Protein AF-0000000066600425 (afdb_homodimer)

Secondary structure (DSSP, 8-state):
------------TTS--HHHHHHHHHHHTT-HHHHHHHHTSTT--TT---TTS--HHHHHHHHT-HHHHHHHHHTT--TT---TTS--HHHHHHHTT-HHHHHHHHHTT--TT---TTS--HHHHHHHHT-HHHHHHH-/------------TTS--HHHHHHHHHHHTT-HHHHHHHHTSTT--TT---TTS--HHHHHHHHT-HHHHHHHHHTT--TT---TTS--HHHHHHHTT-HHHHHHHHHTT--TT---TTS--HHHHHHHHT-HHHHHHH-

Sequence (278 aa):
MKSLKAKFRKSDTNEWNKNDDRLLQAVENGDAEKVASLLGKKGASATKHDSEGKTAFHLAAAKGHVECLRVMITHGVDVTAQDTTGHSALHLAAKNSHHECIRKLLQSKCPAESVDSSGKTALHYAAAQGCLQAVQILCMKSLKAKFRKSDTNEWNKNDDRLLQAVENGDAEKVASLLGKKGASATKHDSEGKTAFHLAAAKGHVECLRVMITHGVDVTAQDTTGHSALHLAAKNSHHECIRKLLQSKCPAESVDSSGKTALHYAAAQGCLQAVQILC

InterPro domains:
  IPR002110 Ankyrin repeat [PF00023] (119-139)
  IPR002110 Ankyrin repeat [PF12796] (23-109)
  IPR002110 Ankyrin repeat [PS50088] (52-84)
  IPR002110 Ankyrin repeat [PS50088] (85-117)
  IPR002110 Ankyrin repeat [PS50088] (118-139)
  IPR002110 Ankyrin repeat [SM00248] (52-81)
  IPR002110 Ankyrin repeat [SM00248] (85-117)
  IPR036770 Ankyrin repeat-containing domain superfamily [G3DSA:1.25.40.20] (1-139)
  IPR036770 Ankyrin repeat-containing domain superfamily [SSF48403] (16-138)
  IPR042420 Ankycorbin/UACA [PTHR24129] (1-139)

Foldseek 3Di:
DPPPPPVPPPPPLLDDDPLQVQLQVCLVVLPLVSNLVSLPDPSDAQCRQDPVQDGSQLSNLLVLSQSNNVSRLVSPHDQADATPQQDGSLLNNLLNVNLSNNLVSVVSVRDQCRATPVGDGSLNNNVVVVPVSSNVSSD/DPPPPPVPPPPPLLDDDPLQVQLQVCLVVLPLVSNLVSLPDPSDAQCRQDPVQDGSQLSNLLVLSQSNNVSRLVSPHDQQDATPQQDGSLLNNLLNVNLSNNLVSVVSVRDQCRATPVGDGSLNNNVVVVPVSSNVSSD

Nearest PDB structures (foldseek):
  6gcu-assembly2_F  TM=9.448E-01  e=1.286E-07  synthetic construct
  6mog-assembly1_B-2  TM=9.358E-01  e=8.220E-08  synthetic construct
  5kba-assembly2_D  TM=8.792E-01  e=4.098E-08  synthetic construct
  7b4u-assembly2_C  TM=9.210E-01  e=1.351E-07  synthetic construct
  1yyh-assembly2_B  TM=9.478E-01  e=5.090E-06  Homo sapiens

GO terms:
  GO:0005654 nucleoplasm (C, IDA)

Structure (mmCIF, N/CA/C/O backbone):
data_AF-0000000066600425-model_v1
#
loop_
_entity.id
_entity.type
_entity.pdbx_description
1 polymer 'Retinoic acid induced 14'
#
loop_
_atom_site.group_PDB
_atom_site.id
_atom_site.type_symbol
_atom_site.label_atom_id
_atom_site.label_alt_id
_atom_site.label_comp_id
_atom_site.label_asym_id
_atom_site.label_entity_id
_atom_site.label_seq_id
_atom_site.pdbx_PDB_ins_code
_atom_site.Cartn_x
_atom_site.Cartn_y
_atom_site.Cartn_z
_atom_site.occupancy
_atom_site.B_iso_or_equiv
_atom_site.auth_seq_id
_atom_site.auth_comp_id
_atom_site.auth_asym_id
_atom_site.auth_atom_id
_atom_site.pdbx_PDB_model_num
ATOM 1 N N . MET A 1 1 ? -35.062 61.906 12.422 1 37.19 1 MET A N 1
ATOM 2 C CA . MET A 1 1 ? -33.781 61.406 12.93 1 37.19 1 MET A CA 1
ATOM 3 C C . MET A 1 1 ? -33.531 59.969 12.5 1 37.19 1 MET A C 1
ATOM 5 O O . MET A 1 1 ? -34.219 59.031 12.977 1 37.19 1 MET A O 1
ATOM 9 N N . LYS A 1 2 ? -33.156 59.75 11.172 1 40.31 2 LYS A N 1
ATOM 10 C CA . LYS A 1 2 ? -32.906 58.5 10.43 1 40.31 2 LYS A CA 1
ATOM 11 C C . LYS A 1 2 ? -31.812 57.688 11.102 1 40.31 2 LYS A C 1
ATOM 13 O O . LYS A 1 2 ? -30.688 58.156 11.312 1 40.31 2 LYS A O 1
ATOM 18 N N . SER A 1 3 ? -32.094 56.875 12.141 1 38.53 3 SER A N 1
ATOM 19 C CA . SER A 1 3 ? -31.172 55.969 12.82 1 38.53 3 SER A CA 1
ATOM 20 C C . SER A 1 3 ? -30.375 55.156 11.828 1 38.53 3 SER A C 1
ATOM 22 O O . SER A 1 3 ? -30.938 54.5 10.945 1 38.53 3 SER A O 1
ATOM 24 N N . LEU A 1 4 ? -29.281 55.625 11.344 1 35.28 4 LEU A N 1
ATOM 25 C CA . LEU A 1 4 ? -28.344 54.812 10.578 1 35.28 4 LEU A CA 1
ATOM 26 C C . LEU A 1 4 ? -28.047 53.5 11.281 1 35.28 4 LEU A C 1
ATOM 28 O O . LEU A 1 4 ? -27.406 53.469 12.328 1 35.28 4 LEU A O 1
ATOM 32 N N . LYS A 1 5 ? -28.969 52.562 11.352 1 44.84 5 LYS A N 1
ATOM 33 C CA . LYS A 1 5 ? -28.625 51.188 11.711 1 44.84 5 LYS A CA 1
ATOM 34 C C . LYS A 1 5 ? -27.328 50.75 11.031 1 44.84 5 LYS A C 1
ATOM 36 O O . LYS A 1 5 ? -27.312 50.562 9.812 1 44.84 5 LYS A O 1
ATOM 41 N N . ALA A 1 6 ? -26.172 51.469 11.375 1 43.31 6 ALA A N 1
ATOM 42 C CA . ALA A 1 6 ? -24.906 50.875 11 1 43.31 6 ALA A CA 1
ATOM 43 C C . ALA A 1 6 ? -24.922 49.344 11.227 1 43.31 6 ALA A C 1
ATOM 45 O O . ALA A 1 6 ? -25.188 48.906 12.336 1 43.31 6 ALA A O 1
ATOM 46 N N . LYS A 1 7 ? -25.484 48.688 10.414 1 41.38 7 LYS A N 1
ATOM 47 C CA . LYS A 1 7 ? -25.328 47.219 10.406 1 41.38 7 LYS A CA 1
ATOM 48 C C . LYS A 1 7 ? -23.891 46.844 10.742 1 41.38 7 LYS A C 1
ATOM 50 O O . LYS A 1 7 ? -22.953 47.156 10.008 1 41.38 7 LYS A O 1
ATOM 55 N N . PHE A 1 8 ? -23.344 46.969 11.984 1 42.25 8 PHE A N 1
ATOM 56 C CA . PHE A 1 8 ? -22.156 46.219 12.375 1 42.25 8 PHE A CA 1
ATOM 57 C C . PHE A 1 8 ? -22.078 44.906 11.625 1 42.25 8 PHE A C 1
ATOM 59 O O . PHE A 1 8 ? -22.984 44.062 11.727 1 42.25 8 PHE A O 1
ATOM 66 N N . ARG A 1 9 ? -21.703 44.938 10.453 1 41.16 9 ARG A N 1
ATOM 67 C CA . ARG A 1 9 ? -21.375 43.656 9.812 1 41.16 9 ARG A CA 1
ATOM 68 C C . ARG A 1 9 ? -20.562 42.781 10.742 1 41.16 9 ARG A C 1
ATOM 70 O O . ARG A 1 9 ? -19.469 43.156 11.18 1 41.16 9 ARG A O 1
ATOM 77 N N . LYS A 1 10 ? -21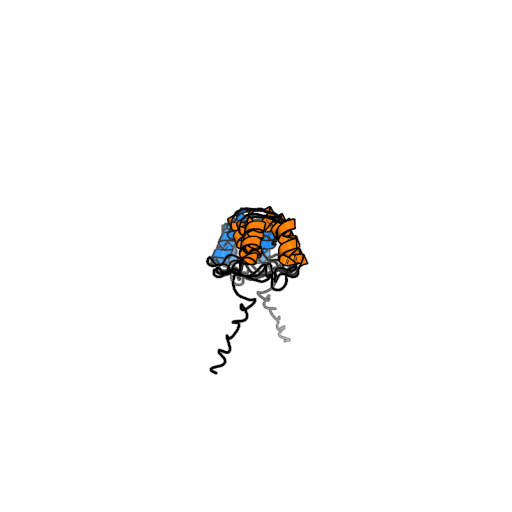.078 42.156 11.688 1 41.19 10 LYS A N 1
ATOM 78 C CA . LYS A 1 10 ? -20.406 41.062 12.406 1 41.19 10 LYS A CA 1
ATOM 79 C C . LYS A 1 10 ? -19.344 40.406 11.531 1 41.19 10 LYS A C 1
ATOM 81 O O . LYS A 1 10 ? -19.609 40.031 10.391 1 41.19 10 LYS A O 1
ATOM 86 N N . SER A 1 11 ? -18.078 40.969 11.391 1 42.88 11 SER A N 1
ATOM 87 C CA . SER A 1 11 ? -17.016 40.25 10.719 1 42.88 11 SER A CA 1
ATOM 88 C C . SER A 1 11 ? -17.25 38.719 10.797 1 42.88 11 SER A C 1
ATOM 90 O O . SER A 1 11 ? -17.453 38.188 11.883 1 42.88 11 SER A O 1
ATOM 92 N N . ASP A 1 12 ? -17.953 38.125 9.914 1 49.03 12 ASP A N 1
ATOM 93 C CA . ASP A 1 12 ? -18.156 36.688 9.797 1 49.03 12 ASP A CA 1
ATOM 94 C C . ASP A 1 12 ? -16.906 35.938 10.266 1 49.03 12 ASP A C 1
ATOM 96 O O . ASP A 1 12 ? -15.828 36.094 9.695 1 49.03 12 ASP A O 1
ATOM 100 N N . THR A 1 13 ? -16.781 35.719 11.648 1 60.56 13 THR A N 1
ATOM 101 C CA . THR A 1 13 ? -15.734 34.969 12.328 1 60.56 13 THR A CA 1
ATOM 102 C C . THR A 1 13 ? -15.125 33.938 11.391 1 60.56 13 THR A C 1
ATOM 104 O O . THR A 1 13 ? -14.023 33.438 11.641 1 60.56 13 THR A O 1
ATOM 107 N N . ASN A 1 14 ? -15.703 33.719 10.188 1 72.12 14 ASN A N 1
ATOM 108 C CA . ASN A 1 14 ? -15.203 32.688 9.289 1 72.12 14 ASN A CA 1
ATOM 109 C C . ASN A 1 14 ? -14.344 33.281 8.18 1 72.12 14 ASN A C 1
ATOM 111 O O . ASN A 1 14 ? -13.734 32.562 7.395 1 72.12 14 ASN A O 1
ATOM 115 N N . GLU A 1 15 ? -14.195 34.625 8.164 1 86.12 15 GLU A N 1
ATOM 116 C CA . GLU A 1 15 ? -13.383 35.281 7.129 1 86.12 15 GLU A CA 1
ATOM 117 C C . GLU A 1 15 ? -11.906 35.25 7.492 1 86.12 15 GLU A C 1
ATOM 119 O O . GLU A 1 15 ? -11.547 35.281 8.672 1 86.12 15 GLU A O 1
ATOM 124 N N . TRP A 1 16 ? -11.117 35.281 6.379 1 93.56 16 TRP A N 1
ATOM 125 C CA . TRP A 1 16 ? -9.672 35.312 6.57 1 93.56 16 TRP A CA 1
ATOM 126 C C . TRP A 1 16 ? -9.234 36.594 7.25 1 93.56 16 TRP A C 1
ATOM 128 O O . TRP A 1 16 ? -9.641 37.688 6.848 1 93.56 16 TRP A O 1
ATOM 138 N N . ASN A 1 17 ? -8.523 36.531 8.359 1 93.06 17 ASN A N 1
ATOM 139 C CA . ASN A 1 17 ? -8.117 37.688 9.125 1 93.06 17 ASN A CA 1
ATOM 140 C C . ASN A 1 17 ? -6.625 37.656 9.453 1 93.06 17 ASN A C 1
ATOM 142 O O . ASN A 1 17 ? -5.906 36.781 9 1 93.06 17 ASN A O 1
ATOM 146 N N . LYS A 1 18 ? -6.168 38.656 10.148 1 94.75 18 LYS A N 1
ATOM 147 C CA . LYS A 1 18 ? -4.754 38.844 10.453 1 94.75 18 LYS A CA 1
ATOM 148 C C . LYS A 1 18 ? -4.223 37.656 11.281 1 94.75 18 LYS A C 1
ATOM 150 O O . LYS A 1 18 ? -3.07 37.25 11.117 1 94.75 18 LYS A O 1
ATOM 155 N N . ASN A 1 19 ? -5.051 37.125 12.18 1 95.81 19 ASN A N 1
ATOM 156 C CA . ASN A 1 19 ? -4.641 36 13 1 95.81 19 ASN A CA 1
ATOM 157 C C . ASN A 1 19 ? -4.414 34.75 12.156 1 95.81 19 ASN A C 1
ATOM 159 O O . ASN A 1 19 ? -3.531 33.938 12.453 1 95.81 19 ASN A O 1
ATOM 163 N N . ASP A 1 20 ? -5.168 34.594 11.141 1 96.56 20 ASP A N 1
ATOM 164 C CA . ASP A 1 20 ? -4.969 33.5 10.211 1 96.56 20 ASP A CA 1
ATOM 165 C C . ASP A 1 20 ? -3.619 33.594 9.508 1 96.56 20 ASP A C 1
ATOM 167 O O . ASP A 1 20 ? -2.906 32.594 9.367 1 96.56 20 ASP A O 1
ATOM 171 N N . ASP A 1 21 ? -3.275 34.781 9.047 1 96.88 21 ASP A N 1
ATOM 172 C CA . ASP A 1 21 ? -1.974 35.031 8.43 1 96.88 21 ASP A CA 1
ATOM 173 C C . ASP A 1 21 ? -0.839 34.688 9.398 1 96.88 21 ASP A C 1
ATOM 175 O O . ASP A 1 21 ? 0.142 34.062 9.008 1 96.88 21 ASP A O 1
ATOM 179 N N . ARG A 1 22 ? -1.023 35.188 10.57 1 97.56 22 ARG A N 1
ATOM 180 C CA . ARG A 1 22 ? -0.011 34.969 11.594 1 97.56 22 ARG A CA 1
ATOM 181 C C . ARG A 1 22 ? 0.138 33.5 11.898 1 97.56 22 ARG A C 1
ATOM 183 O O . ARG A 1 22 ? 1.248 33 12.133 1 97.56 22 ARG A O 1
ATOM 190 N N . LEU A 1 23 ? -0.952 32.75 11.906 1 98.31 23 LEU A N 1
ATOM 191 C CA . LEU A 1 23 ? -0.913 31.297 12.141 1 98.31 23 LEU A CA 1
ATOM 192 C C . LEU A 1 23 ? -0.131 30.594 11.039 1 98.31 23 LEU A C 1
ATOM 194 O O . LEU A 1 23 ? 0.753 29.781 11.32 1 98.31 23 LEU A O 1
ATOM 198 N N . LEU A 1 24 ? -0.385 30.906 9.828 1 98.12 24 LEU A N 1
ATOM 199 C CA . LEU A 1 24 ? 0.343 30.328 8.711 1 98.12 24 LEU A CA 1
ATOM 200 C C . LEU A 1 24 ? 1.832 30.641 8.805 1 98.12 24 LEU A C 1
ATOM 202 O O . LEU A 1 24 ? 2.672 29.766 8.578 1 98.12 24 LEU A O 1
ATOM 206 N N . GLN A 1 25 ? 2.135 31.844 9.133 1 98.31 25 GLN A N 1
ATOM 207 C CA . GLN A 1 25 ? 3.525 32.25 9.258 1 98.31 25 GLN A CA 1
ATOM 208 C C . GLN A 1 25 ? 4.227 31.5 10.383 1 98.31 25 GLN A C 1
ATOM 210 O O . GLN A 1 25 ? 5.383 31.109 10.25 1 98.31 25 GLN A O 1
ATOM 215 N N . ALA A 1 26 ? 3.541 31.391 11.453 1 98.69 26 ALA A N 1
ATOM 216 C CA . ALA A 1 26 ? 4.094 30.641 12.578 1 98.69 26 ALA A CA 1
ATOM 217 C C . ALA A 1 26 ? 4.41 29.203 12.172 1 98.69 26 ALA A C 1
ATOM 219 O O . ALA A 1 26 ? 5.453 28.656 12.547 1 98.69 26 ALA A O 1
ATOM 220 N N . VAL A 1 27 ? 3.553 28.562 11.383 1 98.75 27 VAL A N 1
ATOM 221 C CA . VAL A 1 27 ? 3.76 27.188 10.93 1 98.75 27 VAL A CA 1
ATOM 222 C C . VAL A 1 27 ? 4.91 27.141 9.922 1 98.75 27 VAL A C 1
ATOM 224 O O . VAL A 1 27 ? 5.75 26.25 9.969 1 98.75 27 VAL A O 1
ATOM 227 N N . GLU A 1 28 ? 4.992 28.109 9.016 1 98.31 28 GLU A N 1
ATOM 228 C CA . GLU A 1 28 ? 6.105 28.188 8.078 1 98.31 28 GLU A CA 1
ATOM 229 C C . GLU A 1 28 ? 7.445 28.188 8.805 1 98.31 28 GLU A C 1
ATOM 231 O O . GLU A 1 28 ? 8.414 27.578 8.328 1 98.31 28 GLU A O 1
ATOM 236 N N . ASN A 1 29 ? 7.395 28.719 9.961 1 98.31 29 ASN A N 1
ATOM 237 C CA . ASN A 1 29 ? 8.625 28.875 10.727 1 98.31 29 ASN A CA 1
ATOM 238 C C . ASN A 1 29 ? 8.82 27.734 11.727 1 98.31 29 ASN A C 1
ATOM 240 O O . ASN A 1 29 ? 9.812 27.703 12.453 1 98.31 29 ASN A O 1
ATOM 244 N N . GLY A 1 30 ? 7.887 26.891 11.797 1 98.69 30 GLY A N 1
ATOM 245 C CA . GLY A 1 30 ? 7.957 25.797 12.75 1 98.69 30 GLY A CA 1
ATOM 246 C C . GLY A 1 30 ? 7.859 26.266 14.195 1 98.69 30 GLY A C 1
ATOM 247 O O . GLY A 1 30 ? 8.43 25.625 15.094 1 98.69 30 GLY A O 1
ATOM 248 N N . ASP A 1 31 ? 7.254 27.375 14.398 1 98.75 31 ASP A N 1
ATOM 249 C CA . ASP A 1 31 ? 7.133 27.969 15.727 1 98.75 31 ASP A CA 1
ATOM 250 C C . ASP A 1 31 ? 5.926 27.422 16.469 1 98.75 31 ASP A C 1
ATOM 252 O O . ASP A 1 31 ? 4.871 28.047 16.531 1 98.75 31 ASP A O 1
ATOM 256 N N . ALA A 1 32 ? 6.082 26.312 17.141 1 98.81 32 ALA A N 1
ATOM 257 C CA . ALA A 1 32 ? 4.992 25.594 17.797 1 98.81 32 ALA A CA 1
ATOM 258 C C . ALA A 1 32 ? 4.375 26.422 18.906 1 98.81 32 ALA A C 1
ATOM 260 O O . ALA A 1 32 ? 3.164 26.375 19.125 1 98.81 32 ALA A O 1
ATOM 261 N N . GLU A 1 33 ? 5.184 27.172 19.609 1 98.75 33 GLU A N 1
ATOM 262 C CA . GLU A 1 33 ? 4.668 28.016 20.688 1 98.75 33 GLU A CA 1
ATOM 263 C C . GLU A 1 33 ? 3.707 29.078 20.156 1 98.75 33 GLU A C 1
ATOM 265 O O . GLU A 1 33 ? 2.633 29.281 20.734 1 98.75 33 GLU A O 1
ATOM 270 N N . LYS A 1 34 ? 4.117 29.719 19.141 1 98.62 34 LYS A N 1
ATOM 271 C CA . LYS A 1 34 ? 3.262 30.734 18.547 1 98.62 34 LYS A CA 1
ATOM 272 C C . LYS A 1 34 ? 2 30.109 17.953 1 98.62 34 LYS A C 1
ATOM 274 O O . LYS A 1 34 ? 0.917 30.703 18.031 1 98.62 34 LYS A O 1
ATOM 279 N N . VAL A 1 35 ? 2.068 28.969 17.328 1 98.81 35 VAL A N 1
ATOM 280 C CA . VAL A 1 35 ? 0.911 28.234 16.828 1 98.81 35 VAL A CA 1
ATOM 281 C C . VAL A 1 35 ? -0.077 27.984 17.953 1 98.81 35 VAL A C 1
ATOM 283 O O . VAL A 1 35 ? -1.273 28.25 17.828 1 98.81 35 VAL A O 1
ATOM 286 N N . ALA A 1 36 ? 0.442 27.5 19.125 1 98.69 36 ALA A N 1
ATOM 287 C CA . ALA A 1 36 ? -0.406 27.219 20.266 1 98.69 36 ALA A CA 1
ATOM 288 C C . ALA A 1 36 ? -1.119 28.469 20.75 1 98.69 36 ALA A C 1
ATOM 290 O O . ALA A 1 36 ? -2.322 28.453 21.016 1 98.69 36 ALA A O 1
ATOM 291 N N . SER A 1 37 ? -0.357 29.5 20.844 1 98.5 37 SER A N 1
ATOM 292 C CA . SER A 1 37 ? -0.904 30.781 21.297 1 98.5 37 SER A CA 1
ATOM 293 C C . SER A 1 37 ? -2.023 31.266 20.391 1 98.5 37 SER A C 1
ATOM 295 O O . SER A 1 37 ? -3.074 31.703 20.859 1 98.5 37 SER A O 1
ATOM 297 N N . LEU A 1 38 ? -1.861 31.172 19.156 1 98.12 38 LEU A N 1
ATOM 298 C CA . LEU A 1 38 ? -2.814 31.688 18.172 1 98.12 38 LEU A CA 1
ATOM 299 C C . LEU A 1 38 ? -4.055 30.812 18.109 1 98.12 38 LEU A C 1
ATOM 301 O O . LEU A 1 38 ? -5.168 31.312 17.906 1 98.12 38 LEU A O 1
ATOM 305 N N . LEU A 1 39 ? -3.891 29.516 18.281 1 97.69 39 LEU A N 1
ATOM 306 C CA . LEU A 1 39 ? -5.012 28.578 18.234 1 97.69 39 LEU A CA 1
ATOM 307 C C . LEU A 1 39 ? -5.891 28.703 19.469 1 97.69 39 LEU A C 1
ATOM 309 O O . LEU A 1 39 ? -7.039 28.25 19.469 1 97.69 39 LEU A O 1
ATOM 313 N N . GLY A 1 40 ? -5.328 29.281 20.516 1 95.75 40 GLY A N 1
ATOM 314 C CA . GLY A 1 40 ? -6.094 29.516 21.734 1 95.75 40 GLY A CA 1
ATOM 315 C C . GLY A 1 40 ? -7.094 30.641 21.609 1 95.75 40 GLY A C 1
ATOM 316 O O . GLY A 1 40 ? -7.965 30.797 22.469 1 95.75 40 GLY A O 1
ATOM 317 N N . LYS A 1 41 ? -7.098 31.375 20.609 1 93.44 41 LYS A N 1
ATOM 318 C CA . LYS A 1 41 ? -7.996 32.5 20.406 1 93.44 41 LYS A CA 1
ATOM 319 C C . LYS A 1 41 ? -9.352 32.031 19.859 1 93.44 41 LYS A C 1
ATOM 321 O O . LYS A 1 41 ? -9.43 31.016 19.172 1 93.44 41 LYS A O 1
ATOM 326 N N . LYS A 1 42 ? -10.352 32.812 20.188 1 89.88 42 LYS A N 1
ATOM 327 C CA . LYS A 1 42 ? -11.695 32.5 19.734 1 89.88 42 LYS A CA 1
ATOM 328 C C . LYS A 1 42 ? -11.781 32.5 18.203 1 89.88 42 LYS A C 1
ATOM 330 O O . LYS A 1 42 ? -11.305 33.438 17.562 1 89.88 42 LYS A O 1
ATOM 335 N N . GLY A 1 43 ? -12.344 31.406 17.672 1 89.88 43 GLY A N 1
ATOM 336 C CA . GLY A 1 43 ? -12.602 31.375 16.234 1 89.88 43 GLY A CA 1
ATOM 337 C C . GLY A 1 43 ? -11.414 30.906 15.43 1 89.88 43 GLY A C 1
ATOM 338 O O . GLY A 1 43 ? -11.477 30.844 14.195 1 89.88 43 GLY A O 1
ATOM 339 N N . ALA A 1 44 ? -10.344 30.609 16.078 1 93.38 44 ALA A N 1
ATOM 340 C CA . ALA A 1 44 ? -9.156 30.156 15.359 1 93.38 44 ALA A CA 1
ATOM 341 C C . ALA A 1 44 ? -9.383 28.781 14.742 1 93.38 44 ALA A C 1
ATOM 343 O O . ALA A 1 44 ? -10.047 27.922 15.336 1 93.38 44 ALA A O 1
ATOM 344 N N . SER A 1 45 ? -8.859 28.656 13.523 1 96.12 45 SER A N 1
ATOM 345 C CA . SER A 1 45 ? -8.961 27.391 12.812 1 96.12 45 SER A CA 1
ATOM 346 C C . SER A 1 45 ? -7.676 27.078 12.055 1 96.12 45 SER A C 1
ATOM 348 O O . SER A 1 45 ? -7.18 27.906 11.289 1 96.12 45 SER A O 1
ATOM 350 N N . ALA A 1 46 ? -7.23 25.875 12.289 1 97.88 46 ALA A N 1
ATOM 351 C CA . ALA A 1 46 ? -5.996 25.438 11.633 1 97.88 46 ALA A CA 1
ATOM 352 C C . ALA A 1 46 ? -6.273 24.938 10.219 1 97.88 46 ALA A C 1
ATOM 354 O O . ALA A 1 46 ? -5.344 24.703 9.445 1 97.88 46 ALA A O 1
ATOM 355 N N . THR A 1 47 ? -7.543 24.844 9.82 1 97.88 47 THR A N 1
ATOM 356 C CA . THR A 1 47 ? -7.879 24.281 8.516 1 97.88 47 THR A CA 1
ATOM 357 C C . THR A 1 47 ? -8.531 25.328 7.629 1 97.88 47 THR A C 1
ATOM 359 O O . THR A 1 47 ? -9.125 25 6.598 1 97.88 47 THR A O 1
ATOM 362 N N . LYS A 1 48 ? -8.461 26.578 8.086 1 95.56 48 LYS A N 1
ATOM 363 C CA . LYS A 1 48 ? -8.969 27.656 7.246 1 95.56 48 LYS A CA 1
ATOM 364 C C . LYS A 1 48 ? -8.094 27.859 6.016 1 95.56 48 LYS A C 1
ATOM 366 O O . LYS A 1 48 ? -6.863 27.859 6.117 1 95.56 48 LYS A O 1
ATOM 371 N N . HIS A 1 49 ? -8.742 28.016 4.84 1 95.94 49 HIS A N 1
ATOM 372 C CA . HIS A 1 49 ? -8.008 28.156 3.586 1 95.94 49 HIS A CA 1
ATOM 373 C C . HIS A 1 49 ? -7.625 29.609 3.34 1 95.94 49 HIS A C 1
ATOM 375 O O . HIS A 1 49 ? -8.453 30.516 3.482 1 95.94 49 HIS A O 1
ATOM 381 N N . ASP A 1 50 ? -6.383 29.781 2.969 1 93.94 50 ASP A N 1
ATOM 382 C CA . ASP A 1 50 ? -6 31.078 2.43 1 93.94 50 ASP A CA 1
ATOM 383 C C . ASP A 1 50 ? -6.387 31.203 0.958 1 93.94 50 ASP A C 1
ATOM 385 O O . ASP A 1 50 ? -7.16 30.391 0.446 1 93.94 50 ASP A O 1
ATOM 389 N N . SER A 1 51 ? -5.91 32.219 0.299 1 93.31 51 SER A N 1
ATOM 390 C CA . SER A 1 51 ? -6.277 32.5 -1.085 1 93.31 51 SER A CA 1
ATOM 391 C C . SER A 1 51 ? -5.715 31.453 -2.031 1 93.31 51 SER A C 1
ATOM 393 O O . SER A 1 51 ? -6.219 31.281 -3.143 1 93.31 51 SER A O 1
ATOM 395 N N . GLU A 1 52 ? -4.641 30.766 -1.659 1 93 52 GLU A N 1
ATOM 396 C CA . GLU A 1 52 ? -4.02 29.734 -2.482 1 93 52 GLU A CA 1
ATOM 397 C C . GLU A 1 52 ? -4.539 28.344 -2.115 1 93 52 GLU A C 1
ATOM 399 O O . GLU A 1 52 ? -4.078 27.344 -2.66 1 93 52 GLU A O 1
ATOM 404 N N . GLY A 1 53 ? -5.387 28.281 -1.129 1 93.25 53 GLY A N 1
ATOM 405 C CA . GLY A 1 53 ? -5.953 27 -0.718 1 93.25 53 GLY A CA 1
ATOM 406 C C . GLY A 1 53 ? -5.113 26.281 0.318 1 93.25 53 GLY A C 1
ATOM 407 O O . GLY A 1 53 ? -5.344 25.109 0.603 1 93.25 53 GLY A O 1
ATOM 408 N N . LYS A 1 54 ? -4.207 27.047 0.933 1 93.25 54 LYS A N 1
ATOM 409 C CA . LYS A 1 54 ? -3.336 26.469 1.955 1 93.25 54 LYS A CA 1
ATOM 410 C C . LYS A 1 54 ? -3.949 26.609 3.344 1 93.25 54 LYS A C 1
ATOM 412 O O . LYS A 1 54 ? -4.594 27.625 3.643 1 93.25 54 LYS A O 1
ATOM 417 N N . THR A 1 55 ? -3.742 25.609 4.105 1 97.56 55 THR A N 1
ATOM 418 C CA . THR A 1 55 ? -4.125 25.672 5.512 1 97.56 55 THR A CA 1
ATOM 419 C C . THR A 1 55 ? -2.918 25.453 6.414 1 97.56 55 THR A C 1
ATOM 421 O O . THR A 1 55 ? -1.93 24.844 6 1 97.56 55 THR A O 1
ATOM 424 N N . ALA A 1 56 ? -3.002 25.938 7.637 1 98.44 56 ALA A N 1
ATOM 425 C CA . ALA A 1 56 ? -1.922 25.75 8.602 1 98.44 56 ALA A CA 1
ATOM 426 C C . ALA A 1 56 ? -1.688 24.266 8.883 1 98.44 56 ALA A C 1
ATOM 428 O O . ALA A 1 56 ? -0.542 23.812 8.961 1 98.44 56 ALA A O 1
ATOM 429 N N . PHE A 1 57 ? -2.693 23.516 8.961 1 98.69 57 PHE A N 1
ATOM 430 C CA . PHE A 1 57 ? -2.635 22.094 9.273 1 98.69 57 PHE A CA 1
ATOM 431 C C . PHE A 1 57 ? -1.913 21.328 8.172 1 98.69 57 PHE A C 1
ATOM 433 O O . PHE A 1 57 ? -0.964 20.594 8.445 1 98.69 57 PHE A O 1
ATOM 440 N N . HIS A 1 58 ? -2.309 21.531 7.004 1 98.62 58 HIS A N 1
ATOM 441 C CA . HIS A 1 58 ? -1.692 20.859 5.867 1 98.62 58 HIS A CA 1
ATOM 442 C C . HIS A 1 58 ? -0.258 21.328 5.656 1 98.62 58 HIS A C 1
ATOM 444 O O . HIS A 1 58 ? 0.619 20.531 5.312 1 98.62 58 HIS A O 1
ATOM 450 N N . LEU A 1 59 ? -0.023 22.594 5.844 1 98.56 59 LEU A N 1
ATOM 451 C CA . LEU A 1 59 ? 1.327 23.141 5.707 1 98.56 59 LEU A CA 1
A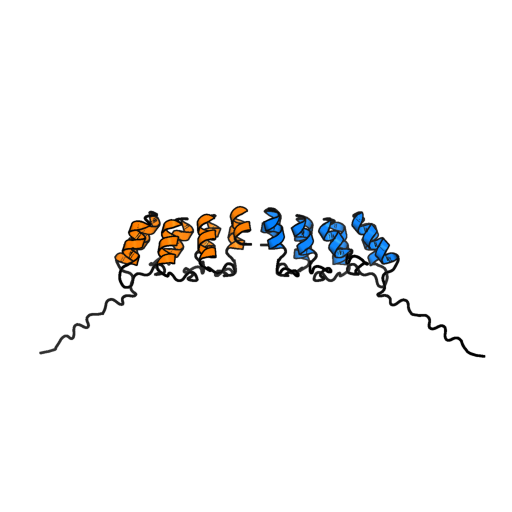TOM 452 C C . LEU A 1 59 ? 2.27 22.5 6.727 1 98.56 59 LEU A C 1
ATOM 454 O O . LEU A 1 59 ? 3.406 22.156 6.395 1 98.56 59 LEU A O 1
ATOM 458 N N . ALA A 1 60 ? 1.841 22.344 7.945 1 98.81 60 ALA A N 1
ATOM 459 C CA . ALA A 1 60 ? 2.66 21.719 8.977 1 98.81 60 ALA A CA 1
ATOM 460 C C . ALA A 1 60 ? 3.068 20.312 8.57 1 98.81 60 ALA A C 1
ATOM 462 O O . ALA A 1 60 ? 4.227 19.922 8.727 1 98.81 60 ALA A O 1
ATOM 463 N N . ALA A 1 61 ? 2.158 19.562 8.016 1 98.75 61 ALA A N 1
ATOM 464 C CA . ALA A 1 61 ? 2.422 18.203 7.551 1 98.75 61 ALA A CA 1
ATOM 465 C C . ALA A 1 61 ? 3.395 18.203 6.375 1 98.75 61 ALA A C 1
ATOM 467 O O . ALA A 1 61 ? 4.32 17.391 6.328 1 98.75 61 ALA A O 1
ATOM 468 N N . ALA A 1 62 ? 3.221 19.109 5.445 1 98.56 62 ALA A N 1
ATOM 469 C CA . ALA A 1 62 ? 4.059 19.188 4.25 1 98.56 62 ALA A CA 1
ATOM 470 C C . ALA A 1 62 ? 5.492 19.562 4.609 1 98.56 62 ALA A C 1
ATOM 472 O O . ALA A 1 62 ? 6.441 19.094 3.98 1 98.56 62 ALA A O 1
ATOM 473 N N . LYS A 1 63 ? 5.617 20.359 5.641 1 98.5 63 LYS A N 1
ATOM 474 C CA . LYS A 1 63 ? 6.934 20.859 6.027 1 98.5 63 LYS A CA 1
ATOM 475 C C . LYS A 1 63 ? 7.594 19.938 7.055 1 98.5 63 LYS A C 1
ATOM 477 O O . LYS A 1 63 ? 8.773 20.094 7.367 1 98.5 63 LYS A O 1
ATOM 482 N N . GLY A 1 64 ? 6.852 19.078 7.562 1 98.75 64 GLY A N 1
ATOM 483 C CA . GLY A 1 64 ? 7.395 18.141 8.539 1 98.75 64 GLY A CA 1
ATOM 484 C C . GLY A 1 64 ? 7.516 18.734 9.93 1 98.75 64 GLY A C 1
ATOM 485 O O . GLY A 1 64 ? 8.367 18.312 10.711 1 98.75 64 GLY A O 1
ATOM 486 N N . HIS A 1 65 ? 6.781 19.734 10.242 1 98.81 65 HIS A N 1
ATOM 487 C CA . HIS A 1 65 ? 6.812 20.344 11.562 1 98.81 65 HIS A CA 1
ATOM 488 C C . HIS A 1 65 ? 5.93 19.578 12.547 1 98.81 65 HIS A C 1
ATOM 490 O O . HIS A 1 65 ? 4.816 20.016 12.859 1 98.81 65 HIS A O 1
ATOM 496 N N . VAL A 1 66 ? 6.445 18.547 13.109 1 98.75 66 VAL A N 1
ATOM 497 C CA . VAL A 1 66 ? 5.691 17.578 13.898 1 98.75 66 VAL A CA 1
ATOM 498 C C . VAL A 1 66 ? 5.156 18.234 15.164 1 98.75 66 VAL A C 1
ATOM 500 O O . VAL A 1 66 ? 4.055 17.922 15.617 1 98.75 66 VAL A O 1
ATOM 503 N N . GLU A 1 67 ? 5.926 19.188 15.734 1 98.81 67 GLU A N 1
ATOM 504 C CA . GLU A 1 67 ? 5.457 19.844 16.953 1 98.81 67 GLU A CA 1
ATOM 505 C C . GLU A 1 67 ? 4.27 20.766 16.656 1 98.81 67 GLU A C 1
ATOM 507 O O . GLU A 1 67 ? 3.326 20.844 17.453 1 98.81 67 GLU A O 1
ATOM 512 N N . CYS A 1 68 ? 4.297 21.484 15.547 1 98.81 68 CYS A N 1
ATOM 513 C CA . CYS A 1 68 ? 3.143 22.266 15.148 1 98.81 68 CYS A CA 1
ATOM 514 C C . CYS A 1 68 ? 1.92 21.391 14.938 1 98.81 68 CYS A C 1
ATOM 516 O O . CYS A 1 68 ? 0.818 21.734 15.367 1 98.81 68 CYS A O 1
ATOM 518 N N . LEU A 1 69 ? 2.105 20.25 14.281 1 98.62 69 LEU A N 1
ATOM 519 C CA . LEU A 1 69 ? 1.027 19.297 14.055 1 98.62 69 LEU A CA 1
ATOM 520 C C . LEU A 1 69 ? 0.447 18.812 15.375 1 98.62 69 LEU A C 1
ATOM 522 O O . LEU A 1 69 ? -0.773 18.781 15.547 1 98.62 69 LEU A O 1
ATOM 526 N N . ARG A 1 70 ? 1.325 18.5 16.281 1 98.5 70 ARG A N 1
ATOM 527 C CA . ARG A 1 70 ? 0.905 18.031 17.594 1 98.5 70 ARG A CA 1
ATOM 528 C C . ARG A 1 70 ? 0.024 19.062 18.297 1 98.5 70 ARG A C 1
ATOM 530 O O . ARG A 1 70 ? -1.005 18.703 18.891 1 98.5 70 ARG A O 1
ATOM 537 N N . VAL A 1 71 ? 0.396 20.281 18.281 1 98.62 71 VAL A N 1
ATOM 538 C CA . VAL A 1 71 ? -0.362 21.359 18.906 1 98.62 71 VAL A CA 1
ATOM 539 C C . VAL A 1 71 ? -1.757 21.438 18.281 1 98.62 71 VAL A C 1
ATOM 541 O O . VAL A 1 71 ? -2.756 21.516 19 1 98.62 71 VAL A O 1
ATOM 544 N N . MET A 1 72 ? -1.811 21.312 17.016 1 98.56 72 MET A N 1
ATOM 545 C CA . MET A 1 72 ? -3.088 21.438 16.328 1 98.56 72 MET A CA 1
ATOM 546 C C . MET A 1 72 ? -4.004 20.266 16.656 1 98.56 72 MET A C 1
ATOM 548 O O . MET A 1 72 ? -5.203 20.453 16.875 1 98.56 72 MET A O 1
ATOM 552 N N . ILE A 1 73 ? -3.449 19.141 16.719 1 98.19 73 ILE A N 1
ATOM 553 C CA . ILE A 1 73 ? -4.211 17.953 17.062 1 98.19 73 ILE A CA 1
ATOM 554 C C . ILE A 1 73 ? -4.734 18.062 18.484 1 98.19 73 ILE A C 1
ATOM 556 O O . ILE A 1 73 ? -5.91 17.797 18.75 1 98.19 73 ILE A O 1
ATOM 560 N N . THR A 1 74 ? -3.855 18.516 19.359 1 97.38 74 THR A N 1
ATOM 561 C CA . THR A 1 74 ? -4.23 18.688 20.766 1 97.38 74 THR A CA 1
ATOM 562 C C . THR A 1 74 ? -5.367 19.688 20.891 1 97.38 74 THR A C 1
ATOM 564 O O . THR A 1 74 ? -6.238 19.547 21.75 1 97.38 74 THR A O 1
ATOM 567 N N . HIS A 1 75 ? -5.484 20.641 20.047 1 97 75 HIS A N 1
ATOM 568 C CA . HIS A 1 75 ? -6.512 21.688 20.094 1 97 75 HIS A CA 1
ATOM 569 C C . HIS A 1 75 ? -7.766 21.25 19.344 1 97 75 HIS A C 1
ATOM 571 O O . HIS A 1 75 ? -8.711 22.031 19.203 1 97 75 HIS A O 1
ATOM 577 N N . GLY A 1 76 ? -7.746 20.078 18.75 1 96.88 76 GLY A N 1
ATOM 578 C CA . GLY A 1 76 ? -8.961 19.5 18.203 1 96.88 76 GLY A CA 1
ATOM 579 C C . GLY A 1 76 ? -9.156 19.766 16.734 1 96.88 76 GLY A C 1
ATOM 580 O O . GLY A 1 76 ? -10.289 19.922 16.266 1 96.88 76 GLY A O 1
ATOM 581 N N . VAL A 1 77 ? -8.109 19.828 15.969 1 97.88 77 VAL A N 1
ATOM 582 C CA . VAL A 1 77 ? -8.227 20.016 14.523 1 97.88 77 VAL A CA 1
ATOM 583 C C . VAL A 1 77 ? -8.953 18.844 13.898 1 97.88 77 VAL A C 1
ATOM 585 O O . VAL A 1 77 ? -8.844 17.703 14.383 1 97.88 77 VAL A O 1
ATOM 588 N N . ASP A 1 78 ? -9.695 19.078 12.852 1 97.25 78 ASP A N 1
ATOM 589 C CA . ASP A 1 78 ? -10.266 18 12.047 1 97.25 78 ASP A CA 1
ATOM 590 C C . ASP A 1 78 ? -9.188 17.297 11.219 1 97.25 78 ASP A C 1
ATOM 592 O O . ASP A 1 78 ? -8.789 17.781 10.164 1 97.25 78 ASP A O 1
ATOM 596 N N . VAL A 1 79 ? -8.828 16.109 11.609 1 98 79 VAL A N 1
ATOM 597 C CA . VAL A 1 79 ? -7.695 15.414 11.016 1 98 79 VAL A CA 1
ATOM 598 C C . VAL A 1 79 ? -8.086 14.867 9.641 1 98 79 VAL A C 1
ATOM 600 O O . VAL A 1 79 ? -7.223 14.438 8.875 1 98 79 VAL A O 1
ATOM 603 N N . THR A 1 80 ? -9.312 14.906 9.258 1 97.75 80 THR A N 1
ATOM 604 C CA . THR A 1 80 ? -9.781 14.367 7.988 1 97.75 80 THR A CA 1
ATOM 605 C C . THR A 1 80 ? -9.891 15.469 6.941 1 97.75 80 THR A C 1
ATOM 607 O O . THR A 1 80 ? -10.188 15.195 5.773 1 97.75 80 THR A O 1
ATOM 610 N N . ALA A 1 81 ? -9.625 16.656 7.383 1 97.44 81 ALA A N 1
ATOM 611 C CA . ALA A 1 81 ? -9.75 17.781 6.465 1 97.44 81 ALA A CA 1
ATOM 612 C C . ALA A 1 81 ? -8.82 17.625 5.27 1 97.44 81 ALA A C 1
ATOM 614 O O . ALA A 1 81 ? -7.68 17.172 5.418 1 97.44 81 ALA A O 1
ATOM 615 N N . GLN A 1 82 ? -9.273 17.953 4.094 1 97.19 82 GLN A N 1
ATOM 616 C CA . GLN A 1 82 ? -8.492 17.906 2.863 1 97.19 82 GLN A CA 1
ATOM 617 C C . GLN A 1 82 ? -8.258 19.312 2.314 1 97.19 82 GLN A C 1
ATOM 619 O O . GLN A 1 82 ? -9.078 20.219 2.521 1 97.19 82 GLN A O 1
ATOM 624 N N . ASP A 1 83 ? -7.105 19.547 1.729 1 95.94 83 ASP A N 1
ATOM 625 C CA . ASP A 1 83 ? -6.867 20.812 1.057 1 95.94 83 ASP A CA 1
ATOM 626 C C . ASP A 1 83 ? -7.59 20.875 -0.285 1 95.94 83 ASP A C 1
ATOM 628 O O . ASP A 1 83 ? -8.453 20.047 -0.568 1 95.94 83 ASP A O 1
ATOM 632 N N . THR A 1 84 ? -7.316 21.859 -1.089 1 94.88 84 THR A N 1
ATOM 633 C CA . THR A 1 84 ? -8.055 22.125 -2.318 1 94.88 84 THR A CA 1
ATOM 634 C C . THR A 1 84 ? -7.746 21.062 -3.369 1 94.88 84 THR A C 1
ATOM 636 O O . THR A 1 84 ? -8.477 20.922 -4.352 1 94.88 84 THR A O 1
ATOM 639 N N . THR A 1 85 ? -6.652 20.328 -3.227 1 94.06 85 THR A N 1
ATOM 640 C CA . THR A 1 85 ? -6.285 19.266 -4.156 1 94.06 85 THR A CA 1
ATOM 641 C C . THR A 1 85 ? -6.777 17.906 -3.652 1 94.06 85 THR A C 1
ATOM 643 O O . THR A 1 85 ? -6.508 16.875 -4.27 1 94.06 85 THR A O 1
ATOM 646 N N . GLY A 1 86 ? -7.477 17.938 -2.498 1 96.5 86 GLY A N 1
ATOM 647 C CA . GLY A 1 86 ? -7.984 16.703 -1.909 1 96.5 86 GLY A CA 1
ATOM 648 C C . GLY A 1 86 ? -6.965 16 -1.036 1 96.5 86 GLY A C 1
ATOM 649 O O . GLY A 1 86 ? -7.223 14.898 -0.539 1 96.5 86 GLY A O 1
ATOM 650 N N . HIS A 1 87 ? -5.887 16.609 -0.845 1 97.88 87 HIS A N 1
ATOM 651 C CA . HIS A 1 87 ? -4.867 16 -0.002 1 97.88 87 HIS A CA 1
ATOM 652 C C . HIS A 1 87 ? -5.219 16.141 1.476 1 97.88 87 HIS A C 1
ATOM 654 O O . HIS A 1 87 ? -5.574 17.219 1.936 1 97.88 87 HIS A O 1
ATOM 660 N N . SER A 1 88 ? -5.16 15.023 2.111 1 98.19 88 SER A N 1
ATOM 661 C CA . SER A 1 88 ? -5.125 15.07 3.57 1 98.19 88 SER A CA 1
ATOM 662 C C . SER A 1 88 ? -3.73 15.414 4.078 1 98.19 88 SER A C 1
ATOM 664 O O . SER A 1 88 ? -2.773 15.453 3.303 1 98.19 88 SER A O 1
ATOM 666 N N . ALA A 1 89 ? -3.66 15.672 5.395 1 98.5 89 ALA A N 1
ATOM 667 C CA . ALA A 1 89 ? -2.35 15.891 6 1 98.5 89 ALA A CA 1
ATOM 668 C C . ALA A 1 89 ? -1.455 14.672 5.828 1 98.5 89 ALA A C 1
ATOM 670 O O . ALA A 1 89 ? -0.246 14.797 5.621 1 98.5 89 ALA A O 1
ATOM 671 N N . LEU A 1 90 ? -2.02 13.492 5.812 1 98.56 90 LEU A N 1
ATOM 672 C CA . LEU A 1 90 ? -1.273 12.242 5.652 1 98.56 90 LEU A CA 1
ATOM 673 C C . LEU A 1 90 ? -0.673 12.148 4.254 1 98.56 90 LEU A C 1
ATOM 675 O O . LEU A 1 90 ? 0.479 11.734 4.098 1 98.56 90 LEU A O 1
ATOM 679 N N . HIS A 1 91 ? -1.43 12.5 3.289 1 98.44 91 HIS A N 1
ATOM 680 C CA . HIS A 1 91 ? -0.902 12.531 1.929 1 98.44 91 HIS A CA 1
ATOM 681 C C . HIS A 1 91 ? 0.355 13.391 1.85 1 98.44 91 HIS A C 1
ATOM 683 O O . HIS A 1 91 ? 1.367 12.969 1.288 1 98.44 91 HIS A O 1
ATOM 689 N N . LEU A 1 92 ? 0.234 14.578 2.375 1 98.25 92 LEU A N 1
ATOM 690 C CA . LEU A 1 92 ? 1.308 15.562 2.262 1 98.25 92 LEU A CA 1
ATOM 691 C C . LEU A 1 92 ? 2.535 15.117 3.049 1 98.25 92 LEU A C 1
ATOM 693 O O . LEU A 1 92 ? 3.666 15.266 2.58 1 98.25 92 LEU A O 1
ATOM 697 N N . ALA A 1 93 ? 2.301 14.633 4.25 1 98.62 93 ALA A N 1
ATOM 698 C CA . ALA A 1 93 ? 3.418 14.102 5.023 1 98.62 93 ALA A CA 1
ATOM 699 C C . ALA A 1 93 ? 4.121 12.977 4.266 1 98.62 93 ALA A C 1
ATOM 701 O O . ALA A 1 93 ? 5.352 12.914 4.238 1 98.62 93 ALA A O 1
ATOM 702 N N . ALA A 1 94 ? 3.412 12.094 3.609 1 98.38 94 ALA A N 1
ATOM 703 C CA . ALA A 1 94 ? 3.959 10.969 2.852 1 98.38 94 ALA A CA 1
ATOM 704 C C . ALA A 1 94 ? 4.703 11.461 1.61 1 98.38 94 ALA A C 1
ATOM 706 O O . ALA A 1 94 ? 5.816 11.008 1.332 1 98.38 94 ALA A O 1
ATOM 707 N N . LYS A 1 95 ? 4.074 12.336 0.914 1 97.56 95 LYS A N 1
ATOM 708 C CA . LYS A 1 95 ? 4.66 12.891 -0.303 1 97.56 95 LYS A CA 1
ATOM 709 C C . LYS A 1 95 ? 6.027 13.508 -0.023 1 97.56 95 LYS A C 1
ATOM 711 O O . LYS A 1 95 ? 6.914 13.484 -0.879 1 97.56 95 LYS A O 1
ATOM 716 N N . ASN A 1 96 ? 6.156 13.992 1.153 1 97.94 96 ASN A N 1
ATOM 717 C CA . ASN A 1 96 ? 7.395 14.672 1.499 1 97.94 96 ASN A CA 1
ATOM 718 C C . ASN A 1 96 ? 8.258 13.836 2.443 1 97.94 96 ASN A C 1
ATOM 720 O O . ASN A 1 96 ? 9.227 14.336 3.012 1 97.94 96 ASN A O 1
ATOM 724 N N . SER A 1 97 ? 7.949 12.633 2.652 1 97.81 97 SER A N 1
ATOM 725 C CA . SER A 1 97 ? 8.703 11.633 3.4 1 97.81 97 SER A CA 1
ATOM 726 C C . SER A 1 97 ? 8.945 12.078 4.836 1 97.81 97 SER A C 1
ATOM 728 O O . SER A 1 97 ? 10.055 11.945 5.355 1 97.81 97 SER A O 1
ATOM 730 N N . HIS A 1 98 ? 8 12.68 5.488 1 98.19 98 HIS A N 1
ATOM 731 C CA . HIS A 1 98 ? 8.086 13.055 6.895 1 98.19 98 HIS A CA 1
ATOM 732 C C . HIS A 1 98 ? 7.52 11.953 7.789 1 98.19 98 HIS A C 1
ATOM 734 O O . HIS A 1 98 ? 6.348 12.008 8.18 1 98.19 98 HIS A O 1
ATOM 740 N N . HIS A 1 99 ? 8.359 11.094 8.219 1 97 99 HIS A N 1
ATOM 741 C CA . HIS A 1 99 ? 7.957 9.859 8.883 1 97 99 HIS A CA 1
ATOM 742 C C . HIS A 1 99 ? 7.355 10.141 10.258 1 97 99 HIS A C 1
ATOM 744 O O . HIS A 1 99 ? 6.395 9.484 10.664 1 97 99 HIS A O 1
ATOM 750 N N . GLU A 1 100 ? 7.902 11.086 10.945 1 97.94 100 GLU A N 1
ATOM 751 C CA . GLU A 1 100 ? 7.367 11.391 12.273 1 97.94 100 GLU A CA 1
ATOM 752 C C . GLU A 1 100 ? 5.969 11.992 12.18 1 97.94 100 GLU A C 1
ATOM 754 O O . GLU A 1 100 ? 5.105 11.703 13.008 1 97.94 100 GLU A O 1
ATOM 759 N N . CYS A 1 101 ? 5.766 12.805 11.164 1 98.69 101 CYS A N 1
ATOM 760 C CA . CYS A 1 101 ? 4.434 13.367 10.945 1 98.69 101 CYS A CA 1
ATOM 761 C C . CYS A 1 101 ? 3.432 12.273 10.602 1 98.69 101 CYS A C 1
ATOM 763 O O . CYS A 1 101 ? 2.305 12.281 11.094 1 98.69 101 CYS A O 1
ATOM 765 N N . ILE A 1 102 ? 3.871 11.32 9.766 1 98.75 102 ILE A N 1
ATOM 766 C CA . ILE A 1 102 ? 3.002 10.211 9.383 1 98.75 102 ILE A CA 1
ATOM 767 C C . ILE A 1 102 ? 2.576 9.438 10.633 1 98.75 102 ILE A C 1
ATOM 769 O O . ILE A 1 102 ? 1.388 9.18 10.836 1 98.75 102 ILE A O 1
ATOM 773 N N . ARG A 1 103 ? 3.486 9.148 11.469 1 98.31 103 ARG A N 1
ATOM 774 C CA . ARG A 1 103 ? 3.207 8.414 12.695 1 98.31 103 ARG A CA 1
ATOM 775 C C . ARG A 1 103 ? 2.223 9.172 13.586 1 98.31 103 ARG A C 1
ATOM 777 O O . ARG A 1 103 ? 1.249 8.594 14.07 1 98.31 103 ARG A O 1
ATOM 784 N N . LYS A 1 104 ? 2.461 10.414 13.781 1 98.5 104 LYS A N 1
ATOM 785 C CA . LYS A 1 104 ? 1.608 11.234 14.641 1 98.5 104 LYS A CA 1
ATOM 786 C C . LYS A 1 104 ? 0.186 11.305 14.094 1 98.5 104 LYS A C 1
ATOM 788 O O . LYS A 1 104 ? -0.782 11.211 14.852 1 98.5 104 LYS A O 1
ATOM 793 N N . LEU A 1 105 ? 0.055 11.461 12.852 1 98.75 105 LEU A N 1
ATOM 794 C CA . LEU A 1 105 ? -1.256 11.562 12.227 1 98.75 105 LEU A CA 1
ATOM 795 C C . LEU A 1 105 ? -2.029 10.25 12.367 1 98.75 105 LEU A C 1
ATOM 797 O O . LEU A 1 105 ? -3.215 10.258 12.703 1 98.75 105 LEU A O 1
ATOM 801 N N . LEU A 1 106 ? -1.346 9.18 12.117 1 98.44 106 LEU A N 1
ATOM 802 C CA . LEU A 1 106 ? -1.988 7.883 12.273 1 98.44 106 LEU A CA 1
ATOM 803 C C . LEU A 1 106 ? -2.396 7.645 13.727 1 98.44 106 LEU A C 1
ATOM 805 O O . LEU A 1 106 ? -3.48 7.125 13.992 1 98.44 106 LEU A O 1
ATOM 809 N N . GLN A 1 107 ? -1.534 8.047 14.609 1 98 107 GLN A N 1
ATOM 810 C CA . GLN A 1 107 ? -1.838 7.934 16.031 1 98 107 GLN A CA 1
ATOM 811 C C . GLN A 1 107 ? -3.064 8.766 16.406 1 98 107 GLN A C 1
ATOM 813 O O . GLN A 1 107 ? -3.777 8.438 17.359 1 98 107 GLN A O 1
ATOM 818 N N . SER A 1 108 ? -3.375 9.766 15.648 1 98.19 108 SER A N 1
ATOM 819 C CA . SER A 1 108 ? -4.5 10.664 15.898 1 98.19 108 SER A CA 1
ATOM 820 C C . SER A 1 108 ? -5.723 10.258 15.086 1 98.19 108 SER A C 1
ATOM 822 O O . SER A 1 108 ? -6.621 11.07 14.859 1 98.19 108 SER A O 1
ATOM 824 N N . LYS A 1 109 ? -5.715 9.07 14.523 1 96.44 109 LYS A N 1
ATOM 825 C CA . LYS A 1 109 ? -6.832 8.422 13.836 1 96.44 109 LYS A CA 1
ATOM 826 C C . LYS A 1 109 ? -7.121 9.094 12.5 1 96.44 109 LYS A C 1
ATOM 828 O O . LYS A 1 109 ? -8.273 9.164 12.07 1 96.44 109 LYS A O 1
ATOM 833 N N . CYS A 1 110 ? -6.039 9.727 11.906 1 97.62 110 CYS A N 1
ATOM 834 C CA . CYS A 1 110 ? -6.16 10.125 10.508 1 97.62 110 CYS A CA 1
ATOM 835 C C . CYS A 1 110 ? -6.328 8.906 9.609 1 97.62 110 CYS A C 1
ATOM 837 O O . CYS A 1 110 ? -5.543 7.957 9.688 1 97.62 110 CYS A O 1
ATOM 839 N N . PRO A 1 111 ? -7.27 8.914 8.742 1 96.81 111 PRO A N 1
ATOM 840 C CA . PRO A 1 111 ? -7.516 7.719 7.938 1 96.81 111 PRO A CA 1
ATOM 841 C C . PRO A 1 111 ? -6.426 7.477 6.891 1 96.81 111 PRO A C 1
ATOM 843 O O . PRO A 1 111 ? -6.18 8.336 6.043 1 96.81 111 PRO A O 1
ATOM 846 N N . ALA A 1 112 ? -5.844 6.262 6.949 1 96.75 112 ALA A N 1
ATOM 847 C CA . ALA A 1 112 ? -4.781 5.887 6.02 1 96.75 112 ALA A CA 1
ATOM 848 C C . ALA A 1 112 ? -5.348 5.59 4.633 1 96.75 112 ALA A C 1
ATOM 850 O O . ALA A 1 112 ? -4.633 5.68 3.633 1 96.75 112 ALA A O 1
ATOM 851 N N . GLU A 1 113 ? -6.648 5.293 4.52 1 94.88 113 GLU A N 1
ATOM 852 C CA . GLU A 1 113 ? -7.262 4.816 3.281 1 94.88 113 GLU A CA 1
ATOM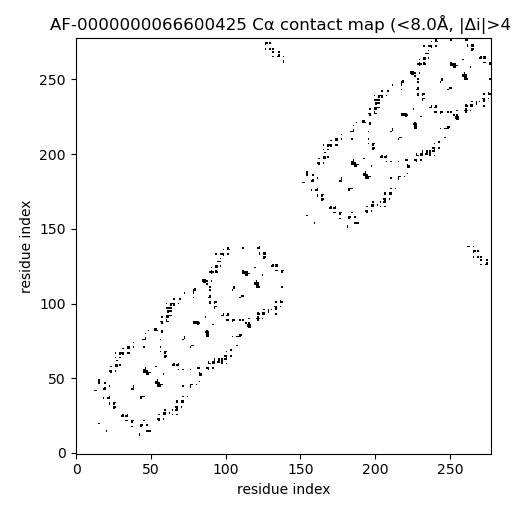 853 C C . GLU A 1 113 ? -7.871 5.969 2.488 1 94.88 113 GLU A C 1
ATOM 855 O O . GLU A 1 113 ? -8.375 5.77 1.383 1 94.88 113 GLU A O 1
ATOM 860 N N . SER A 1 114 ? -7.746 7.152 3.012 1 97.06 114 SER A N 1
ATOM 861 C CA . SER A 1 114 ? -8.297 8.297 2.293 1 97.06 114 SER A CA 1
ATOM 862 C C . SE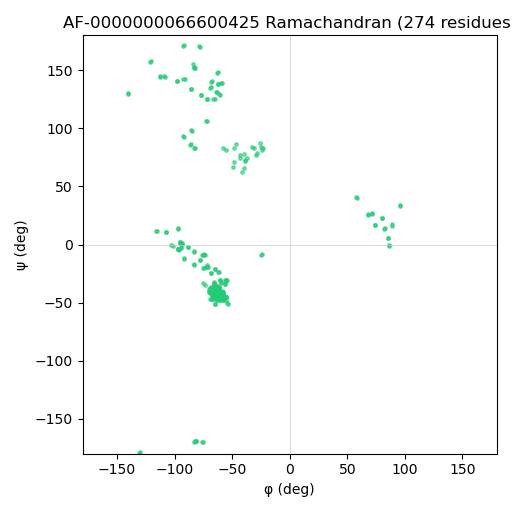R A 1 114 ? -7.621 8.484 0.939 1 97.06 114 SER A C 1
ATOM 864 O O . SER A 1 114 ? -6.398 8.367 0.83 1 97.06 114 SER A O 1
ATOM 866 N N . VAL A 1 115 ? -8.469 8.797 -0.079 1 96.94 115 VAL A N 1
ATOM 867 C CA . VAL A 1 115 ? -7.918 9.039 -1.409 1 96.94 115 VAL A CA 1
ATOM 868 C C . VAL A 1 115 ? -8.023 10.523 -1.745 1 96.94 115 VAL A C 1
ATOM 870 O O . VAL A 1 115 ? -8.891 11.227 -1.226 1 96.94 115 VAL A O 1
ATOM 873 N N . ASP A 1 116 ? -7.074 10.969 -2.424 1 97.06 116 ASP A N 1
ATOM 874 C CA . ASP A 1 116 ? -7.137 12.336 -2.939 1 97.06 116 ASP A CA 1
ATOM 875 C C . ASP A 1 116 ? -7.941 12.398 -4.234 1 97.06 116 ASP A C 1
ATOM 877 O O . ASP A 1 116 ? -8.68 11.461 -4.562 1 97.06 116 ASP A O 1
ATOM 881 N N . SER A 1 117 ? -7.871 13.594 -4.898 1 97.19 117 SER A N 1
ATOM 882 C CA . SER A 1 117 ? -8.664 13.82 -6.105 1 97.19 117 SER A CA 1
ATOM 883 C C . SER A 1 117 ? -8.234 12.891 -7.234 1 97.19 117 SER A C 1
ATOM 885 O O . SER A 1 117 ? -8.984 12.672 -8.188 1 97.19 117 SER A O 1
ATOM 887 N N . SER A 1 118 ? -7.016 12.344 -7.191 1 96.88 118 SER A N 1
ATOM 888 C CA . SER A 1 118 ? -6.5 11.422 -8.203 1 96.88 118 SER A CA 1
ATOM 889 C C . SER A 1 118 ? -6.746 9.969 -7.812 1 96.88 118 SER A C 1
ATOM 891 O O . SER A 1 118 ? -6.281 9.055 -8.484 1 96.88 118 SER A O 1
ATOM 893 N N . GLY A 1 119 ? -7.387 9.758 -6.648 1 95.94 119 GLY A N 1
ATOM 894 C CA . GLY A 1 119 ? -7.66 8.406 -6.191 1 95.94 119 GLY A CA 1
ATOM 895 C C . GLY A 1 119 ? -6.48 7.762 -5.484 1 95.94 119 GLY A C 1
ATOM 896 O O . GLY A 1 119 ? -6.469 6.551 -5.262 1 95.94 119 GLY A O 1
ATOM 897 N N . LYS A 1 120 ? -5.473 8.5 -5.102 1 96.88 120 LYS A N 1
ATOM 898 C CA . LYS A 1 120 ? -4.258 7.984 -4.473 1 96.88 120 LYS A CA 1
ATOM 899 C C . LYS A 1 120 ? -4.32 8.133 -2.955 1 96.88 120 LYS A C 1
ATOM 901 O O . LYS A 1 120 ? -4.816 9.141 -2.443 1 96.88 120 LYS A O 1
ATOM 906 N N . THR A 1 121 ? -3.828 7.121 -2.32 1 97.5 121 THR A N 1
ATOM 907 C CA . THR A 1 121 ? -3.67 7.18 -0.871 1 97.5 121 THR A CA 1
ATOM 908 C C . THR A 1 121 ? -2.279 7.684 -0.499 1 97.5 121 THR A C 1
ATOM 910 O O . THR A 1 121 ? -1.419 7.844 -1.368 1 97.5 121 THR A O 1
ATOM 913 N N . ALA A 1 122 ? -2.086 7.949 0.794 1 98.19 122 ALA A N 1
ATOM 914 C CA . ALA A 1 122 ? -0.762 8.32 1.29 1 98.19 122 ALA A CA 1
ATOM 915 C C . ALA A 1 122 ? 0.27 7.246 0.947 1 98.19 122 ALA A C 1
ATOM 917 O O . ALA A 1 122 ? 1.418 7.562 0.624 1 98.19 122 ALA A O 1
ATOM 918 N N . LEU A 1 123 ? -0.102 5.996 0.927 1 97.06 123 LEU A N 1
ATOM 919 C CA . LEU A 1 123 ? 0.793 4.891 0.603 1 97.06 123 LEU A CA 1
ATOM 920 C C . LEU A 1 123 ? 1.306 5.008 -0.829 1 97.06 123 LEU A C 1
ATOM 922 O O . LEU A 1 123 ? 2.479 4.734 -1.098 1 97.06 123 LEU A O 1
ATOM 926 N N . HIS A 1 124 ? 0.449 5.367 -1.712 1 96.94 124 HIS A N 1
ATOM 927 C CA . HIS A 1 124 ? 0.872 5.566 -3.094 1 96.94 124 HIS A CA 1
ATOM 928 C C . HIS A 1 124 ? 2.012 6.574 -3.182 1 96.94 124 HIS A C 1
ATOM 930 O O . HIS A 1 124 ? 2.975 6.367 -3.926 1 96.94 124 HIS A O 1
ATOM 936 N N . TYR A 1 125 ? 1.876 7.672 -2.467 1 97.69 125 TYR A N 1
ATOM 937 C CA . TYR A 1 125 ? 2.914 8.695 -2.486 1 97.69 125 TYR A CA 1
ATOM 938 C C . TYR A 1 125 ? 4.199 8.18 -1.851 1 97.69 125 TYR A C 1
ATOM 940 O O . TYR A 1 125 ? 5.293 8.406 -2.377 1 97.69 125 TYR A O 1
ATOM 948 N N . ALA A 1 126 ? 4.055 7.562 -0.697 1 97.56 126 ALA A N 1
ATOM 949 C CA . ALA A 1 126 ? 5.234 7 -0.041 1 97.56 126 ALA A CA 1
ATOM 950 C C . ALA A 1 126 ? 5.973 6.043 -0.969 1 97.56 126 ALA A C 1
ATOM 952 O O . ALA A 1 126 ? 7.203 6.074 -1.054 1 97.56 126 ALA A O 1
ATOM 953 N N . ALA A 1 127 ? 5.273 5.176 -1.635 1 96.25 127 ALA A N 1
ATOM 954 C CA . ALA A 1 127 ? 5.867 4.227 -2.574 1 96.25 127 ALA A CA 1
ATOM 955 C C . ALA A 1 127 ? 6.559 4.949 -3.723 1 96.25 127 ALA A C 1
ATOM 957 O O . ALA A 1 127 ? 7.68 4.598 -4.102 1 96.25 127 ALA A O 1
ATOM 958 N N . ALA A 1 128 ? 5.879 5.938 -4.262 1 96.38 128 ALA A N 1
ATOM 959 C CA . ALA A 1 128 ? 6.438 6.699 -5.375 1 96.38 128 ALA A CA 1
ATOM 960 C C . ALA A 1 128 ? 7.73 7.395 -4.973 1 96.38 128 ALA A C 1
ATOM 962 O O . ALA A 1 128 ? 8.664 7.5 -5.773 1 96.38 128 ALA A O 1
ATOM 963 N N . GLN A 1 129 ? 7.762 7.867 -3.787 1 96.19 129 GLN A N 1
ATOM 964 C CA . GLN A 1 129 ? 8.945 8.562 -3.289 1 96.19 129 GLN A CA 1
ATOM 965 C C . GLN A 1 129 ? 10.039 7.57 -2.906 1 96.19 129 GLN A C 1
ATOM 967 O O . GLN A 1 129 ? 11.18 7.969 -2.654 1 96.19 129 GLN A O 1
ATOM 972 N N . GLY A 1 130 ? 9.711 6.305 -2.812 1 94.38 130 GLY A N 1
ATOM 973 C CA . GLY A 1 130 ? 10.688 5.27 -2.494 1 94.38 130 GLY A CA 1
ATOM 974 C C . GLY A 1 130 ? 11.102 5.27 -1.034 1 94.38 130 GLY A C 1
ATOM 975 O O . GLY A 1 130 ? 12.188 4.793 -0.692 1 94.38 130 GLY A O 1
ATOM 976 N N . CYS A 1 131 ? 10.352 5.891 -0.256 1 94.56 131 CYS A N 1
ATOM 977 C CA . CYS A 1 131 ? 10.656 5.91 1.171 1 94.56 131 CYS A CA 1
ATOM 978 C C . CYS A 1 131 ? 10.078 4.684 1.867 1 94.56 131 CYS A C 1
ATOM 980 O O . CYS A 1 131 ? 8.914 4.68 2.27 1 94.56 131 CYS A O 1
ATOM 982 N N . LEU A 1 132 ? 10.953 3.648 2.1 1 94.19 132 LEU A N 1
ATOM 983 C CA . LEU A 1 132 ? 10.531 2.367 2.66 1 94.19 132 LEU A CA 1
ATOM 984 C C . LEU A 1 132 ? 9.992 2.543 4.074 1 94.19 132 LEU A C 1
ATOM 986 O O . LEU A 1 132 ? 9.008 1.899 4.449 1 94.19 132 LEU A O 1
ATOM 990 N N . GLN A 1 133 ? 10.625 3.432 4.793 1 96.19 133 GLN A N 1
ATOM 991 C CA . GLN A 1 133 ? 10.156 3.652 6.16 1 96.19 133 GLN A CA 1
ATOM 992 C C . GLN A 1 133 ? 8.727 4.172 6.176 1 96.19 133 GLN A C 1
ATOM 994 O O . GLN A 1 133 ? 7.895 3.693 6.949 1 96.19 133 GLN A O 1
ATOM 999 N N . ALA A 1 134 ? 8.406 5.082 5.289 1 97.25 134 ALA A N 1
ATOM 1000 C CA . ALA A 1 134 ? 7.047 5.605 5.191 1 97.25 134 ALA A CA 1
ATOM 1001 C C . ALA A 1 134 ? 6.07 4.512 4.754 1 97.25 134 ALA A C 1
ATOM 1003 O O . ALA A 1 134 ? 4.969 4.402 5.297 1 97.25 134 ALA A O 1
ATOM 1004 N N . VAL A 1 135 ? 6.496 3.695 3.795 1 97.06 135 VAL A N 1
ATOM 1005 C CA . VAL A 1 135 ? 5.676 2.594 3.305 1 97.06 135 VAL A CA 1
ATOM 1006 C C . VAL A 1 135 ? 5.375 1.626 4.445 1 97.06 135 VAL A C 1
ATOM 1008 O O . VAL A 1 135 ? 4.227 1.206 4.625 1 97.06 135 VAL A O 1
ATOM 1011 N N . GLN A 1 136 ? 6.32 1.332 5.211 1 96.31 136 GLN A N 1
ATOM 1012 C CA . GLN A 1 136 ? 6.176 0.358 6.289 1 96.31 136 GLN A CA 1
ATOM 1013 C C . GLN A 1 136 ? 5.234 0.872 7.375 1 96.31 136 GLN A C 1
ATOM 1015 O O . GLN A 1 136 ? 4.449 0.104 7.938 1 96.31 136 GLN A O 1
ATOM 1020 N N . ILE A 1 137 ? 5.277 2.174 7.668 1 96.38 137 ILE A N 1
ATOM 1021 C CA . ILE A 1 137 ? 4.402 2.762 8.672 1 96.38 137 ILE A CA 1
ATOM 1022 C C . ILE A 1 137 ? 2.961 2.756 8.172 1 96.38 137 ILE A C 1
ATOM 1024 O O . ILE A 1 137 ? 2.027 2.527 8.938 1 96.38 137 ILE A O 1
ATOM 1028 N N . LEU A 1 138 ? 2.797 2.986 6.914 1 97 138 LEU A N 1
ATOM 1029 C CA . LEU A 1 138 ? 1.477 3.191 6.328 1 97 138 LEU A CA 1
ATOM 1030 C C . LEU A 1 138 ? 0.8 1.857 6.031 1 97 138 LEU A C 1
ATOM 1032 O O . LEU A 1 138 ? -0.401 1.813 5.75 1 97 138 LEU A O 1
ATOM 1036 N N . CYS A 1 139 ? 1.597 0.766 5.996 1 89.75 139 CYS A N 1
ATOM 1037 C CA . CYS A 1 139 ? 1.044 -0.56 5.742 1 89.75 139 CYS A CA 1
ATOM 1038 C C . CYS A 1 139 ? 0.698 -1.267 7.047 1 89.75 139 CYS A C 1
ATOM 1040 O O . CYS A 1 139 ? 1.342 -1.037 8.07 1 89.75 139 CYS A O 1
ATOM 1042 N N . MET B 1 1 ? -28.203 -65.125 -10.945 1 36.88 1 MET B N 1
ATOM 1043 C CA . MET B 1 1 ? -27.047 -64.5 -11.57 1 36.88 1 MET B CA 1
ATOM 1044 C C . MET B 1 1 ? -26.969 -63.031 -11.211 1 36.88 1 MET B C 1
ATOM 1046 O O . MET B 1 1 ? -27.797 -62.25 -11.68 1 36.88 1 MET B O 1
ATOM 1050 N N . LYS B 1 2 ? -26.547 -62.719 -9.922 1 40.06 2 LYS B N 1
ATOM 1051 C CA . LYS B 1 2 ? -26.391 -61.469 -9.227 1 40.06 2 LYS B CA 1
ATOM 1052 C C . LYS B 1 2 ? -25.469 -60.531 -10 1 40.06 2 LYS B C 1
ATOM 1054 O O . LYS B 1 2 ? -24.328 -60.875 -10.281 1 40.06 2 LYS B O 1
ATOM 1059 N N . SER B 1 3 ? -25.953 -59.812 -11.031 1 38.47 3 SER B N 1
ATOM 1060 C CA . SER B 1 3 ? -25.188 -58.844 -11.797 1 38.47 3 SER B CA 1
ATOM 1061 C C . SER B 1 3 ? -24.438 -57.875 -10.875 1 38.47 3 SER B C 1
ATOM 1063 O O . SER B 1 3 ? -25.031 -57.25 -10 1 38.47 3 SER B O 1
ATOM 1065 N N . LEU B 1 4 ? -23.328 -58.25 -10.398 1 35.22 4 LEU B N 1
ATOM 1066 C CA . LEU B 1 4 ? -22.469 -57.312 -9.695 1 35.22 4 LEU B CA 1
ATOM 1067 C C . LEU B 1 4 ? -22.281 -56.031 -10.5 1 35.22 4 LEU B C 1
ATOM 1069 O O . LEU B 1 4 ? -21.625 -56.031 -11.539 1 35.22 4 LEU B O 1
ATOM 1073 N N . LYS B 1 5 ? -23.344 -55.25 -10.68 1 45.31 5 LYS B N 1
ATOM 1074 C CA . LYS B 1 5 ? -23.078 -53.906 -11.148 1 45.31 5 LYS B CA 1
ATOM 1075 C C . LYS B 1 5 ? -21.844 -53.312 -10.477 1 45.31 5 LYS B C 1
ATOM 1077 O O . LYS B 1 5 ? -21.844 -53.062 -9.266 1 45.31 5 LYS B O 1
ATOM 1082 N N . ALA B 1 6 ? -20.641 -53.906 -10.766 1 42.56 6 ALA B N 1
ATOM 1083 C CA . ALA B 1 6 ? -19.406 -53.188 -10.445 1 42.56 6 ALA B CA 1
ATOM 1084 C C . ALA B 1 6 ? -19.578 -51.688 -10.711 1 42.56 6 ALA B C 1
ATOM 1086 O O . ALA B 1 6 ? -19.891 -51.281 -11.828 1 42.56 6 ALA B O 1
ATOM 1087 N N . LYS B 1 7 ? -20.234 -51.062 -9.922 1 41.16 7 LYS B N 1
ATOM 1088 C CA . LYS B 1 7 ? -20.203 -49.594 -9.992 1 41.16 7 LYS B CA 1
ATOM 1089 C C . LYS B 1 7 ? -18.797 -49.094 -10.312 1 41.16 7 LYS B C 1
ATOM 1091 O O . LYS B 1 7 ? -17.859 -49.312 -9.555 1 41.16 7 LYS B O 1
ATOM 1096 N N . PHE B 1 8 ? -18.234 -49.219 -11.547 1 41.5 8 PHE B N 1
ATOM 1097 C CA . PHE B 1 8 ? -17.109 -48.406 -11.945 1 41.5 8 PHE B CA 1
ATOM 1098 C C . PHE B 1 8 ? -17.125 -47.062 -11.211 1 41.5 8 PHE B C 1
ATOM 1100 O O . PHE B 1 8 ? -18.109 -46.312 -11.289 1 41.5 8 PHE B O 1
ATOM 1107 N N . ARG B 1 9 ? -16.719 -47.031 -10.047 1 40.38 9 ARG B N 1
ATOM 1108 C CA . ARG B 1 9 ? -16.484 -45.75 -9.414 1 40.38 9 ARG B CA 1
ATOM 1109 C C . ARG B 1 9 ? -15.781 -44.812 -10.375 1 40.38 9 ARG B C 1
ATOM 1111 O O . ARG B 1 9 ? -14.68 -45.094 -10.844 1 40.38 9 ARG B O 1
ATOM 1118 N N . LYS B 1 10 ? -16.406 -44.281 -11.336 1 41.16 10 LYS B N 1
ATOM 1119 C CA . LYS B 1 10 ? -15.875 -43.156 -12.086 1 41.16 10 LYS B CA 1
ATOM 1120 C C . LYS B 1 10 ? -14.852 -42.375 -11.25 1 41.16 10 LYS B C 1
ATOM 1122 O O . LYS B 1 10 ? -15.125 -42 -10.109 1 41.16 10 LYS B O 1
ATOM 1127 N N . SER B 1 11 ? -13.539 -42.781 -11.164 1 42.66 11 SER B N 1
ATOM 1128 C CA . SER B 1 11 ? -12.531 -41.906 -10.555 1 42.66 11 SER B CA 1
ATOM 1129 C C . SER B 1 11 ? -12.945 -40.469 -10.633 1 42.66 11 SER B C 1
ATOM 1131 O O . SER B 1 11 ? -13.234 -39.938 -11.711 1 42.66 11 SER B O 1
ATOM 1133 N N . ASP B 1 12 ? -13.727 -39.969 -9.75 1 48.84 12 ASP B N 1
ATOM 1134 C CA . ASP B 1 12 ? -14.086 -38.562 -9.641 1 48.84 12 ASP B CA 1
ATOM 1135 C C . ASP B 1 12 ? -12.945 -37.656 -10.117 1 48.84 12 ASP B C 1
ATOM 1137 O O . ASP B 1 12 ? -11.852 -37.688 -9.562 1 48.84 12 ASP B O 1
ATOM 1141 N N . THR B 1 13 ? -12.859 -37.438 -11.508 1 60.28 13 THR B N 1
ATOM 1142 C CA . THR B 1 13 ? -11.922 -36.562 -12.203 1 60.28 13 THR B CA 1
ATOM 1143 C C . THR B 1 13 ? -11.422 -35.469 -11.273 1 60.28 13 THR B C 1
ATOM 1145 O O . THR B 1 13 ? -10.391 -34.812 -11.539 1 60.28 13 THR B O 1
ATOM 1148 N N . ASN B 1 14 ? -12 -35.344 -10.062 1 72.06 14 ASN B N 1
ATOM 1149 C CA . ASN B 1 14 ? -11.617 -34.25 -9.164 1 72.06 14 ASN B CA 1
ATOM 1150 C C . ASN B 1 14 ? -10.695 -34.75 -8.055 1 72.06 14 ASN B C 1
ATOM 1152 O O . ASN B 1 14 ? -10.18 -33.938 -7.273 1 72.06 14 ASN B O 1
ATOM 1156 N N . GLU B 1 15 ? -10.391 -36.062 -8.047 1 86.12 15 GLU B N 1
ATOM 1157 C CA . GLU B 1 15 ? -9.523 -36.594 -7.004 1 86.12 15 GLU B CA 1
ATOM 1158 C C . GLU B 1 15 ? -8.047 -36.406 -7.363 1 86.12 15 GLU B C 1
ATOM 1160 O O . GLU B 1 15 ? -7.691 -36.406 -8.547 1 86.12 15 GLU B O 1
ATOM 1165 N N . TRP B 1 16 ? -7.27 -36.375 -6.254 1 93.62 16 TRP B N 1
ATOM 1166 C CA . TRP B 1 16 ? -5.828 -36.25 -6.441 1 93.62 16 TRP B CA 1
ATOM 1167 C C . TRP B 1 16 ? -5.254 -37.5 -7.121 1 93.62 16 TRP B C 1
ATOM 1169 O O . TRP B 1 16 ? -5.547 -38.625 -6.715 1 93.62 16 TRP B O 1
ATOM 1179 N N . ASN B 1 17 ? -4.559 -37.344 -8.227 1 93.19 17 ASN B N 1
ATOM 1180 C CA . ASN B 1 17 ? -4.023 -38.469 -8.984 1 93.19 17 ASN B CA 1
ATOM 1181 C C . ASN B 1 17 ? -2.547 -38.281 -9.312 1 93.19 17 ASN B C 1
ATOM 1183 O O . ASN B 1 17 ? -1.929 -37.312 -8.859 1 93.19 17 ASN B O 1
ATOM 1187 N N . LYS B 1 18 ? -1.991 -39.219 -10 1 94.81 18 LYS B N 1
ATOM 1188 C CA . LYS B 1 18 ? -0.564 -39.219 -10.297 1 94.81 18 LYS B CA 1
ATOM 1189 C C . LYS B 1 18 ? -0.164 -38 -11.133 1 94.81 18 LYS B C 1
ATOM 1191 O O . LYS B 1 18 ? 0.936 -37.469 -10.969 1 94.81 18 LYS B O 1
ATOM 1196 N N . ASN B 1 19 ? -1.036 -37.562 -12.039 1 95.88 19 ASN B N 1
ATOM 1197 C CA . ASN B 1 19 ? -0.753 -36.375 -12.859 1 95.88 19 ASN B CA 1
ATOM 1198 C C . ASN B 1 19 ? -0.662 -35.125 -12.016 1 95.88 19 ASN B C 1
ATOM 1200 O O . ASN B 1 19 ? 0.13 -34.219 -12.312 1 95.88 19 ASN B O 1
ATOM 1204 N N . ASP B 1 20 ? -1.428 -35.062 -11.008 1 96.62 20 ASP B N 1
ATOM 1205 C CA . ASP B 1 20 ? -1.348 -33.938 -10.078 1 96.62 20 ASP B CA 1
ATOM 1206 C C . ASP B 1 20 ? 0.007 -33.906 -9.383 1 96.62 20 ASP B C 1
ATOM 1208 O O . ASP B 1 20 ? 0.61 -32.844 -9.242 1 96.62 20 ASP B O 1
ATOM 1212 N N . ASP B 1 21 ? 0.48 -35.062 -8.922 1 96.94 21 ASP B N 1
ATOM 1213 C CA . ASP B 1 21 ? 1.801 -35.156 -8.305 1 96.94 21 ASP B CA 1
ATOM 1214 C C . ASP B 1 21 ? 2.893 -34.688 -9.273 1 96.94 21 ASP B C 1
ATOM 1216 O O . ASP B 1 21 ? 3.799 -33.969 -8.891 1 96.94 21 ASP B O 1
ATOM 1220 N N . ARG B 1 22 ? 2.77 -35.219 -10.438 1 97.62 22 ARG B N 1
ATOM 1221 C CA . ARG B 1 22 ? 3.752 -34.875 -11.461 1 97.62 22 ARG B CA 1
ATOM 1222 C C . ARG B 1 22 ? 3.74 -33.406 -11.766 1 97.62 22 ARG B C 1
ATOM 1224 O O . ARG B 1 22 ? 4.793 -32.781 -12 1 97.62 22 ARG B O 1
ATOM 1231 N N . LEU B 1 23 ? 2.568 -32.75 -11.781 1 98.38 23 LEU B N 1
ATOM 1232 C CA . LEU B 1 23 ? 2.455 -31.328 -12.016 1 98.38 23 LEU B CA 1
ATOM 1233 C C . LEU B 1 23 ? 3.156 -30.531 -10.914 1 98.38 23 LEU B C 1
ATOM 1235 O O . LEU B 1 23 ? 3.949 -29.641 -11.203 1 98.38 23 LEU B O 1
ATOM 1239 N N . LEU B 1 24 ? 2.939 -30.875 -9.711 1 98.12 24 LEU B N 1
ATOM 1240 C CA . LEU B 1 24 ? 3.602 -30.219 -8.586 1 98.12 24 LEU B CA 1
ATOM 1241 C C . LEU B 1 24 ? 5.117 -30.375 -8.688 1 98.12 24 LEU B C 1
ATOM 1243 O O . LEU B 1 24 ? 5.855 -29.406 -8.453 1 98.12 24 LEU B O 1
ATOM 1247 N N . GLN B 1 25 ? 5.543 -31.547 -9.008 1 98.31 25 GLN B N 1
ATOM 1248 C CA . GLN B 1 25 ? 6.973 -31.812 -9.133 1 98.31 25 GLN B CA 1
ATOM 1249 C C . GLN B 1 25 ? 7.586 -30.984 -10.258 1 98.31 25 GLN B C 1
ATOM 1251 O O . GLN B 1 25 ? 8.695 -30.469 -10.125 1 98.31 25 GLN B O 1
ATOM 1256 N N . ALA B 1 26 ? 6.898 -30.938 -11.328 1 98.69 26 ALA B N 1
ATOM 1257 C CA . ALA B 1 26 ? 7.367 -30.141 -12.453 1 98.69 26 ALA B CA 1
ATOM 1258 C C . ALA B 1 26 ? 7.527 -28.672 -12.055 1 98.69 26 ALA B C 1
ATOM 1260 O O . ALA B 1 26 ? 8.508 -28.031 -12.422 1 98.69 26 ALA B O 1
ATOM 1261 N N . VAL B 1 27 ? 6.605 -28.125 -11.266 1 98.75 27 VAL B N 1
ATOM 1262 C CA . VAL B 1 27 ? 6.664 -26.75 -10.805 1 98.75 27 VAL B CA 1
ATOM 1263 C C . VAL B 1 27 ? 7.805 -26.578 -9.805 1 98.75 27 VAL B C 1
ATOM 1265 O O . VAL B 1 27 ? 8.547 -25.594 -9.852 1 98.75 27 VAL B O 1
ATOM 1268 N N . GLU B 1 28 ? 7.992 -27.531 -8.906 1 98.31 28 GLU B N 1
ATOM 1269 C CA . GLU B 1 28 ? 9.109 -27.484 -7.961 1 98.31 28 GLU B CA 1
ATOM 1270 C C . GLU B 1 28 ? 10.438 -27.344 -8.688 1 98.31 28 GLU B C 1
ATOM 1272 O O . GLU B 1 28 ? 11.336 -26.641 -8.219 1 98.31 28 GLU B O 1
ATOM 1277 N N . ASN B 1 29 ? 10.453 -27.875 -9.836 1 98.31 29 ASN B N 1
ATOM 1278 C CA . ASN B 1 29 ? 11.688 -27.906 -10.602 1 98.31 29 ASN B CA 1
ATOM 1279 C C . ASN B 1 29 ? 11.766 -26.75 -11.602 1 98.31 29 ASN B C 1
ATOM 1281 O O . ASN B 1 29 ? 12.75 -26.625 -12.328 1 98.31 29 ASN B O 1
ATOM 1285 N N . GLY B 1 30 ? 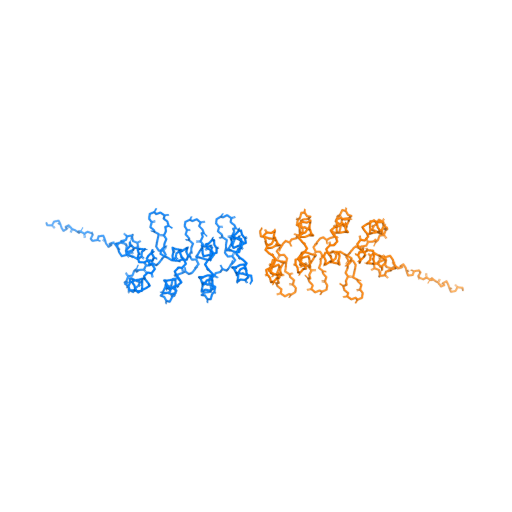10.75 -26.016 -11.68 1 98.69 30 GLY B N 1
ATOM 1286 C CA . GLY B 1 30 ? 10.703 -24.922 -12.641 1 98.69 30 GLY B CA 1
ATOM 1287 C C . GLY B 1 30 ? 10.656 -25.391 -14.078 1 98.69 30 GLY B C 1
ATOM 1288 O O . GLY B 1 30 ? 11.156 -24.703 -14.977 1 98.69 30 GLY B O 1
ATOM 1289 N N . ASP B 1 31 ? 10.156 -26.562 -14.281 1 98.75 31 ASP B N 1
ATOM 1290 C CA . ASP B 1 31 ? 10.102 -27.172 -15.602 1 98.75 31 ASP B CA 1
ATOM 1291 C C . ASP B 1 31 ? 8.844 -26.75 -16.359 1 98.75 31 ASP B C 1
ATOM 1293 O O . ASP B 1 31 ? 7.859 -27.484 -16.406 1 98.75 31 ASP B O 1
ATOM 1297 N N . ALA B 1 32 ? 8.891 -25.641 -17.016 1 98.81 32 ALA B N 1
ATOM 1298 C CA . ALA B 1 32 ? 7.73 -25.031 -17.672 1 98.81 32 ALA B CA 1
ATOM 1299 C C . ALA B 1 32 ? 7.203 -25.922 -18.797 1 98.81 32 ALA B C 1
ATOM 1301 O O . ALA B 1 32 ? 5.996 -26 -19.016 1 98.81 32 ALA B O 1
ATOM 1302 N N . GLU B 1 33 ? 8.078 -26.594 -19.5 1 98.75 33 GLU B N 1
ATOM 1303 C CA . GLU B 1 33 ? 7.66 -27.484 -20.578 1 98.75 33 GLU B CA 1
ATOM 1304 C C . GLU B 1 33 ? 6.812 -28.641 -20.047 1 98.75 33 GLU B C 1
ATOM 1306 O O . GLU B 1 33 ? 5.77 -28.953 -20.609 1 98.75 33 GLU B O 1
ATOM 1311 N N . LYS B 1 34 ? 7.301 -29.234 -19.016 1 98.69 34 LYS B N 1
ATOM 1312 C CA . LYS B 1 34 ? 6.555 -30.328 -18.422 1 98.69 34 LYS B CA 1
ATOM 1313 C C . LYS B 1 34 ? 5.238 -29.844 -17.828 1 98.69 34 LYS B C 1
ATOM 1315 O O . LYS B 1 34 ? 4.223 -30.547 -17.906 1 98.69 34 LYS B O 1
ATOM 1320 N N . VAL B 1 35 ? 5.176 -28.703 -17.219 1 98.81 35 VAL B N 1
ATOM 1321 C CA . VAL B 1 35 ? 3.947 -28.109 -16.703 1 98.81 35 VAL B CA 1
ATOM 1322 C C . VAL B 1 35 ? 2.938 -27.953 -17.844 1 98.81 35 VAL B C 1
ATOM 1324 O O . VAL B 1 35 ? 1.775 -28.344 -17.703 1 98.81 35 VAL B O 1
ATOM 1327 N N . ALA B 1 36 ? 3.406 -27.422 -18.984 1 98.69 36 ALA B N 1
ATOM 1328 C CA . ALA B 1 36 ? 2.533 -27.234 -20.141 1 98.69 36 ALA B CA 1
ATOM 1329 C C . ALA B 1 36 ? 1.957 -28.562 -20.625 1 98.69 36 ALA B C 1
ATOM 1331 O O . ALA B 1 36 ? 0.757 -28.672 -20.891 1 98.69 36 ALA B O 1
ATOM 1332 N N . SER 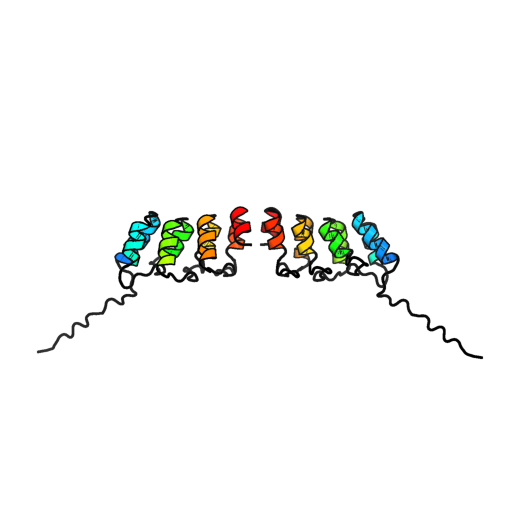B 1 37 ? 2.82 -29.516 -20.703 1 98.5 37 SER B N 1
ATOM 1333 C CA . SER B 1 37 ? 2.408 -30.828 -21.172 1 98.5 37 SER B CA 1
ATOM 1334 C C . SER B 1 37 ? 1.347 -31.438 -20.25 1 98.5 37 SER B C 1
ATOM 1336 O O . SER B 1 37 ? 0.348 -31.984 -20.734 1 98.5 37 SER B O 1
ATOM 1338 N N . LEU B 1 38 ? 1.494 -31.312 -19.016 1 98.12 38 LEU B N 1
ATOM 1339 C CA . LEU B 1 38 ? 0.602 -31.938 -18.047 1 98.12 38 LEU B CA 1
ATOM 1340 C C . LEU B 1 38 ? -0.726 -31.188 -17.969 1 98.12 38 LEU B C 1
ATOM 1342 O O . LEU B 1 38 ? -1.778 -31.797 -17.781 1 98.12 38 LEU B O 1
ATOM 1346 N N . LEU B 1 39 ? -0.696 -29.875 -18.156 1 97.75 39 LEU B N 1
ATOM 1347 C CA . LEU B 1 39 ? -1.908 -29.078 -18.109 1 97.75 39 LEU B CA 1
ATOM 1348 C C . LEU B 1 39 ? -2.77 -29.297 -19.344 1 97.75 39 LEU B C 1
ATOM 1350 O O . LEU B 1 39 ? -3.959 -28.969 -19.344 1 97.75 39 LEU B O 1
ATOM 1354 N N . GLY B 1 40 ? -2.148 -29.812 -20.391 1 95.88 40 GLY B N 1
ATOM 1355 C CA . GLY B 1 40 ? -2.885 -30.109 -21.609 1 95.88 40 GLY B CA 1
ATOM 1356 C C . GLY B 1 40 ? -3.756 -31.344 -21.484 1 95.88 40 GLY B C 1
ATOM 1357 O O . GLY B 1 40 ? -4.605 -31.609 -22.344 1 95.88 40 GLY B O 1
ATOM 1358 N N . LYS B 1 41 ? -3.682 -32.062 -20.484 1 93.5 41 LYS B N 1
ATOM 1359 C CA . LYS B 1 41 ? -4.457 -33.281 -20.266 1 93.5 41 LYS B CA 1
ATOM 1360 C C . LYS B 1 41 ? -5.852 -32.969 -19.734 1 93.5 41 LYS B C 1
ATOM 1362 O O . LYS B 1 41 ? -6.043 -31.969 -19.047 1 93.5 41 LYS B O 1
ATOM 1367 N N . LYS B 1 42 ? -6.77 -33.844 -20.047 1 89.88 42 LYS B N 1
ATOM 1368 C CA . LYS B 1 42 ? -8.148 -33.688 -19.594 1 89.88 42 LYS B CA 1
ATOM 1369 C C . LYS B 1 42 ? -8.227 -33.688 -18.078 1 89.88 42 LYS B C 1
ATOM 1371 O O . LYS B 1 42 ? -7.656 -34.594 -17.438 1 89.88 42 LYS B O 1
ATOM 1376 N N . GLY B 1 43 ? -8.906 -32.656 -17.547 1 89.88 43 GLY B N 1
ATOM 1377 C CA . GLY B 1 43 ? -9.172 -32.656 -16.109 1 89.88 43 GLY B CA 1
ATOM 1378 C C . GLY B 1 43 ? -8.039 -32.062 -15.297 1 89.88 43 GLY B C 1
ATOM 1379 O O . GLY B 1 43 ? -8.117 -32 -14.07 1 89.88 43 GLY B O 1
ATOM 1380 N N . ALA B 1 44 ? -7 -31.672 -15.945 1 93.5 44 ALA B N 1
ATOM 1381 C CA . ALA B 1 44 ? -5.867 -31.094 -15.227 1 93.5 44 ALA B CA 1
ATOM 1382 C C . ALA B 1 44 ? -6.25 -29.75 -14.617 1 93.5 44 ALA B C 1
ATOM 1384 O O . ALA B 1 44 ? -7.008 -28.969 -15.211 1 93.5 44 ALA B O 1
ATOM 1385 N N . SER B 1 45 ? -5.734 -29.562 -13.398 1 96.19 45 SER B N 1
ATOM 1386 C CA . SER B 1 45 ? -5.973 -28.297 -12.695 1 96.19 45 SER B CA 1
ATOM 1387 C C . SER B 1 45 ? -4.727 -27.844 -11.945 1 96.19 45 SER B C 1
ATOM 1389 O O . SER B 1 45 ? -4.141 -28.609 -11.18 1 96.19 45 SER B O 1
ATOM 1391 N N . ALA B 1 46 ? -4.41 -26.609 -12.18 1 97.94 46 ALA B N 1
ATOM 1392 C CA . ALA B 1 46 ? -3.23 -26.047 -11.523 1 97.94 46 ALA B CA 1
ATOM 1393 C C . ALA B 1 46 ? -3.555 -25.578 -10.109 1 97.94 46 ALA B C 1
ATOM 1395 O O . ALA B 1 46 ? -2.652 -25.234 -9.344 1 97.94 46 ALA B O 1
ATOM 1396 N N . THR B 1 47 ? -4.828 -25.609 -9.719 1 97.94 47 THR B N 1
ATOM 1397 C CA . THR B 1 47 ? -5.219 -25.078 -8.414 1 97.94 47 THR B CA 1
ATOM 1398 C C . THR B 1 47 ? -5.762 -26.203 -7.523 1 97.94 47 THR B C 1
ATOM 1400 O O . THR B 1 47 ? -6.387 -25.922 -6.496 1 97.94 47 THR B O 1
ATOM 1403 N N . LYS B 1 48 ? -5.555 -27.422 -7.969 1 95.62 48 LYS B N 1
ATOM 1404 C CA . LYS B 1 48 ? -5.941 -28.547 -7.129 1 95.62 48 LYS B CA 1
ATOM 1405 C C . LYS B 1 48 ? -5.051 -28.656 -5.895 1 95.62 48 LYS B C 1
ATOM 1407 O O . LYS B 1 48 ? -3.828 -28.531 -5.996 1 95.62 48 LYS B O 1
ATOM 1412 N N . HIS B 1 49 ? -5.68 -28.875 -4.719 1 95.94 49 HIS B N 1
ATOM 1413 C CA . HIS B 1 49 ? -4.941 -28.938 -3.465 1 95.94 49 HIS B CA 1
ATOM 1414 C C . HIS B 1 49 ? -4.398 -30.344 -3.219 1 95.94 49 HIS B C 1
ATOM 1416 O O . HIS B 1 49 ? -5.129 -31.328 -3.363 1 95.94 49 HIS B O 1
ATOM 1422 N N . ASP B 1 50 ? -3.15 -30.375 -2.838 1 93.94 50 ASP B N 1
ATOM 1423 C CA . ASP B 1 50 ? -2.627 -31.625 -2.297 1 93.94 50 ASP B CA 1
ATOM 1424 C C . ASP B 1 50 ? -3.002 -31.781 -0.826 1 93.94 50 ASP B C 1
ATOM 1426 O O . ASP B 1 50 ? -3.863 -31.062 -0.317 1 93.94 50 ASP B O 1
ATOM 1430 N N . SER B 1 51 ? -2.412 -32.75 -0.162 1 93.44 51 SER B N 1
ATOM 1431 C CA . SER B 1 51 ? -2.746 -33.062 1.224 1 93.44 51 SER B CA 1
ATOM 1432 C C . SER B 1 51 ? -2.301 -31.953 2.166 1 93.44 51 SER B C 1
ATOM 1434 O O . SER B 1 51 ? -2.824 -31.828 3.273 1 93.44 51 SER B O 1
ATOM 1436 N N . GLU B 1 52 ? -1.314 -31.156 1.792 1 93 52 GLU B N 1
ATOM 1437 C CA . GLU B 1 52 ? -0.811 -30.062 2.611 1 93 52 GLU B CA 1
ATOM 1438 C C . GLU B 1 52 ? -1.481 -28.734 2.238 1 93 52 GLU B C 1
ATOM 1440 O O . GLU B 1 52 ? -1.138 -27.688 2.781 1 93 52 GLU B O 1
ATOM 1445 N N . GLY B 1 53 ? -2.318 -28.766 1.248 1 93.31 53 GLY B N 1
ATOM 1446 C CA . GLY B 1 53 ? -3.023 -27.562 0.833 1 93.31 53 GLY B CA 1
ATOM 1447 C C . GLY B 1 53 ? -2.264 -26.75 -0.201 1 93.31 53 GLY B C 1
ATOM 1448 O O . GLY B 1 53 ? -2.619 -25.609 -0.484 1 93.31 53 GLY B O 1
ATOM 1449 N N . LYS B 1 54 ? -1.293 -27.422 -0.817 1 93.19 54 LYS B N 1
ATOM 1450 C CA . LYS B 1 54 ? -0.486 -26.75 -1.839 1 93.19 54 LYS B CA 1
ATOM 1451 C C . LYS B 1 54 ? -1.074 -26.969 -3.23 1 93.19 54 LYS B C 1
ATOM 1453 O O . LYS B 1 54 ? -1.598 -28.047 -3.527 1 93.19 54 LYS B O 1
ATOM 1458 N N . THR B 1 55 ? -0.992 -25.953 -3.994 1 97.62 55 THR B N 1
ATOM 1459 C CA . THR B 1 55 ? -1.362 -26.078 -5.398 1 97.62 55 THR B CA 1
ATOM 1460 C C . THR B 1 55 ? -0.181 -25.719 -6.301 1 97.62 55 THR B C 1
ATOM 1462 O O . THR B 1 55 ? 0.734 -25.016 -5.891 1 97.62 55 THR B O 1
ATOM 1465 N N . ALA B 1 56 ? -0.196 -26.203 -7.531 1 98.44 56 ALA B N 1
ATOM 1466 C CA . ALA B 1 56 ? 0.858 -25.906 -8.492 1 98.44 56 ALA B CA 1
ATOM 1467 C C . ALA B 1 56 ? 0.934 -24.406 -8.773 1 98.44 56 ALA B C 1
ATOM 1469 O O . ALA B 1 56 ? 2.025 -23.844 -8.859 1 98.44 56 ALA B O 1
ATOM 1470 N N . PHE B 1 57 ? -0.152 -23.781 -8.859 1 98.69 57 PHE B N 1
ATOM 1471 C CA . PHE B 1 57 ? -0.246 -22.359 -9.172 1 98.69 57 PHE B CA 1
ATOM 1472 C C . PHE B 1 57 ? 0.39 -21.516 -8.07 1 98.69 57 PHE B C 1
ATOM 1474 O O . PHE B 1 57 ? 1.256 -20.688 -8.344 1 98.69 57 PHE B O 1
ATOM 1481 N N . HIS B 1 58 ? 0.024 -21.75 -6.898 1 98.62 58 HIS B N 1
ATOM 1482 C CA . HIS B 1 58 ? 0.563 -21.016 -5.766 1 98.62 58 HIS B CA 1
ATOM 1483 C C . HIS B 1 58 ? 2.039 -21.328 -5.551 1 98.62 58 HIS B C 1
ATOM 1485 O O . HIS B 1 58 ? 2.826 -20.453 -5.207 1 98.62 58 HIS B O 1
ATOM 1491 N N . LEU B 1 59 ? 2.408 -22.578 -5.746 1 98.56 59 LEU B N 1
ATOM 1492 C CA . LEU B 1 59 ? 3.807 -22.969 -5.605 1 98.56 59 LEU B CA 1
ATOM 1493 C C . LEU B 1 59 ? 4.676 -22.234 -6.625 1 98.56 59 LEU B C 1
ATOM 1495 O O . LEU B 1 59 ? 5.77 -21.766 -6.293 1 98.56 59 LEU B O 1
ATOM 1499 N N . ALA B 1 60 ? 4.246 -22.125 -7.844 1 98.81 60 ALA B N 1
ATOM 1500 C CA . ALA B 1 60 ? 4.992 -21.422 -8.875 1 98.81 60 ALA B CA 1
ATOM 1501 C C . ALA B 1 60 ? 5.246 -19.969 -8.469 1 98.81 60 ALA B C 1
ATOM 1503 O O . ALA B 1 60 ? 6.359 -19.453 -8.633 1 98.81 60 ALA B O 1
ATOM 1504 N N . ALA B 1 61 ? 4.254 -19.328 -7.914 1 98.75 61 ALA B N 1
ATOM 1505 C CA . ALA B 1 61 ? 4.371 -17.953 -7.453 1 98.75 61 ALA B CA 1
ATOM 1506 C C . ALA B 1 61 ? 5.34 -17.844 -6.277 1 98.75 61 ALA B C 1
ATOM 1508 O O . ALA B 1 61 ? 6.172 -16.938 -6.23 1 98.75 61 ALA B O 1
ATOM 1509 N N . ALA B 1 62 ? 5.266 -18.75 -5.34 1 98.56 62 ALA B N 1
ATOM 1510 C CA . ALA B 1 62 ? 6.105 -18.734 -4.145 1 98.56 62 ALA B CA 1
ATOM 1511 C C . ALA B 1 62 ? 7.574 -18.953 -4.5 1 98.56 62 ALA B C 1
ATOM 1513 O O . ALA B 1 62 ? 8.469 -18.391 -3.871 1 98.56 62 ALA B O 1
ATOM 1514 N N . LYS B 1 63 ? 7.773 -19.734 -5.535 1 98.5 63 LYS B N 1
ATOM 1515 C CA . LYS B 1 63 ? 9.133 -20.094 -5.922 1 98.5 63 LYS B CA 1
ATOM 1516 C C . LYS B 1 63 ? 9.695 -19.109 -6.945 1 98.5 63 LYS B C 1
ATOM 1518 O O . LYS B 1 63 ? 10.891 -19.141 -7.258 1 98.5 63 LYS B O 1
ATOM 1523 N N . GLY B 1 64 ? 8.867 -18.344 -7.457 1 98.75 64 GLY B N 1
ATOM 1524 C CA . GLY B 1 64 ? 9.305 -17.359 -8.43 1 98.75 64 GLY B CA 1
ATOM 1525 C C . GLY B 1 64 ? 9.492 -17.938 -9.82 1 98.75 64 GLY B C 1
ATOM 1526 O O . GLY B 1 64 ? 10.297 -17.422 -10.609 1 98.75 64 GLY B O 1
ATOM 1527 N N . HIS B 1 65 ? 8.883 -19 -10.133 1 98.81 65 HIS B N 1
ATOM 1528 C CA . HIS B 1 65 ? 8.977 -19.609 -11.453 1 98.81 65 HIS B CA 1
ATOM 1529 C C . HIS B 1 65 ? 8.023 -18.953 -12.438 1 98.81 65 HIS B C 1
ATOM 1531 O O . HIS B 1 65 ? 6.961 -19.5 -12.75 1 98.81 65 HIS B O 1
ATOM 1537 N N . VAL B 1 66 ? 8.422 -17.859 -13.008 1 98.75 66 VAL B N 1
ATOM 1538 C CA . VAL B 1 66 ? 7.562 -16.984 -13.789 1 98.75 66 VAL B CA 1
ATOM 1539 C C . VAL B 1 66 ? 7.105 -17.703 -15.055 1 98.75 66 VAL B C 1
ATOM 1541 O O . VAL B 1 66 ? 5.977 -17.516 -15.516 1 98.75 66 VAL B O 1
ATOM 1544 N N . GLU B 1 67 ? 7.973 -18.562 -15.633 1 98.81 67 GLU B N 1
ATOM 1545 C CA . GLU B 1 67 ? 7.57 -19.266 -16.844 1 98.81 67 GLU B CA 1
ATOM 1546 C C . GLU B 1 67 ? 6.488 -20.297 -16.547 1 98.81 67 GLU B C 1
ATOM 1548 O O . GLU B 1 67 ? 5.559 -20.469 -17.344 1 98.81 67 GLU B O 1
ATOM 1553 N N . CYS B 1 68 ? 6.602 -21.016 -15.445 1 98.81 68 CYS B N 1
ATOM 1554 C CA . CYS B 1 68 ? 5.535 -21.922 -15.039 1 98.81 68 CYS B CA 1
ATOM 1555 C C . CYS B 1 68 ? 4.227 -21.172 -14.828 1 98.81 68 CYS B C 1
ATOM 1557 O O . CYS B 1 68 ? 3.168 -21.625 -15.266 1 98.81 68 CYS B O 1
ATOM 1559 N N . LEU B 1 69 ? 4.285 -20.031 -14.172 1 98.62 69 LEU B N 1
ATOM 1560 C CA . LEU B 1 69 ? 3.111 -19.203 -13.945 1 98.62 69 LEU B CA 1
ATOM 1561 C C . LEU B 1 69 ? 2.479 -18.766 -15.266 1 98.62 69 LEU B C 1
ATOM 1563 O O . LEU B 1 69 ? 1.263 -18.875 -15.438 1 98.62 69 LEU B O 1
ATOM 1567 N N . ARG B 1 70 ? 3.32 -18.375 -16.188 1 98.5 70 ARG B N 1
ATOM 1568 C CA . ARG B 1 70 ? 2.85 -17.953 -17.5 1 98.5 70 ARG B CA 1
ATOM 1569 C C . ARG B 1 70 ? 2.084 -19.062 -18.203 1 98.5 70 ARG B C 1
ATOM 1571 O O . ARG B 1 70 ? 1.023 -18.828 -18.781 1 98.5 70 ARG B O 1
ATOM 1578 N N . VAL B 1 71 ? 2.584 -20.25 -18.172 1 98.62 71 VAL B N 1
ATOM 1579 C CA . VAL B 1 71 ? 1.944 -21.406 -18.797 1 98.62 71 VAL B CA 1
ATOM 1580 C C . VAL B 1 71 ? 0.564 -21.625 -18.172 1 98.62 71 VAL B C 1
ATOM 1582 O O . VAL B 1 71 ? -0.421 -21.812 -18.891 1 98.62 71 VAL B O 1
ATOM 1585 N N . MET B 1 72 ? 0.503 -21.516 -16.922 1 98.56 72 MET B N 1
ATOM 1586 C CA . MET B 1 72 ? -0.756 -21.766 -16.219 1 98.56 72 MET B CA 1
ATOM 1587 C C . MET B 1 72 ? -1.788 -20.688 -16.562 1 98.56 72 MET B C 1
ATOM 1589 O O . MET B 1 72 ? -2.961 -21 -16.781 1 98.56 72 MET B O 1
ATOM 1593 N N . ILE B 1 73 ? -1.357 -19.516 -16.609 1 98.25 73 ILE B N 1
ATOM 1594 C CA . ILE B 1 73 ? -2.24 -18.406 -16.953 1 98.25 73 ILE B CA 1
ATOM 1595 C C . ILE B 1 73 ? -2.744 -18.578 -18.391 1 98.25 73 ILE B C 1
ATOM 1597 O O . ILE B 1 73 ? -3.939 -18.422 -18.656 1 98.25 73 ILE B O 1
ATOM 1601 N N . THR B 1 74 ? -1.819 -18.922 -19.25 1 97.31 74 THR B N 1
ATOM 1602 C CA . THR B 1 74 ? -2.172 -19.141 -20.656 1 97.31 74 THR B CA 1
ATOM 1603 C C . THR B 1 74 ? -3.197 -20.266 -20.781 1 97.31 74 THR B C 1
ATOM 1605 O O . THR B 1 74 ? -4.074 -20.203 -21.656 1 97.31 74 THR B O 1
ATOM 1608 N N . HIS B 1 75 ? -3.221 -21.234 -19.938 1 96.94 75 HIS B N 1
ATOM 1609 C CA . HIS B 1 75 ? -4.129 -22.375 -19.984 1 96.94 75 HIS B CA 1
ATOM 1610 C C . HIS B 1 75 ? -5.422 -22.078 -19.234 1 96.94 75 HIS B C 1
ATOM 1612 O O . HIS B 1 75 ? -6.281 -22.953 -19.109 1 96.94 75 HIS B O 1
ATOM 1618 N N . GLY B 1 76 ? -5.523 -20.906 -18.641 1 96.94 76 GLY B N 1
ATOM 1619 C CA . GLY B 1 76 ? -6.797 -20.453 -18.109 1 96.94 76 GLY B CA 1
ATOM 1620 C C . GLY B 1 76 ? -6.965 -20.734 -16.625 1 96.94 76 GLY B C 1
ATOM 1621 O O . GLY B 1 76 ? -8.078 -21 -16.172 1 96.94 76 GLY B O 1
ATOM 1622 N N . VAL B 1 77 ? -5.922 -20.703 -15.867 1 97.88 77 VAL B N 1
ATOM 1623 C CA . VAL B 1 77 ? -6.016 -20.906 -14.422 1 97.88 77 VAL B CA 1
ATOM 1624 C C . VAL B 1 77 ? -6.871 -19.797 -13.805 1 97.88 77 VAL B C 1
ATOM 1626 O O . VAL B 1 77 ? -6.875 -18.656 -14.281 1 97.88 77 VAL B O 1
ATOM 1629 N N . ASP B 1 78 ? -7.578 -20.109 -12.742 1 97.31 78 ASP B N 1
ATOM 1630 C CA . ASP B 1 78 ? -8.258 -19.094 -11.945 1 97.31 78 ASP B CA 1
ATOM 1631 C C . ASP B 1 78 ? -7.266 -18.281 -11.117 1 97.31 78 ASP B C 1
ATOM 1633 O O . ASP B 1 78 ? -6.82 -18.719 -10.062 1 97.31 78 ASP B O 1
ATOM 1637 N N . VAL B 1 79 ? -7.031 -17.078 -11.516 1 98 79 VAL B N 1
ATOM 1638 C CA . VAL B 1 79 ? -5.977 -16.266 -10.922 1 98 79 VAL B CA 1
ATOM 1639 C C . VAL B 1 79 ? -6.422 -15.75 -9.547 1 98 79 VAL B C 1
ATOM 1641 O O . VAL B 1 79 ? -5.613 -15.227 -8.781 1 98 79 VAL B O 1
ATOM 1644 N N . THR B 1 80 ? -7.641 -15.914 -9.164 1 97.69 80 THR B N 1
ATOM 1645 C CA . THR B 1 80 ? -8.164 -15.43 -7.891 1 97.69 80 THR B CA 1
ATOM 1646 C C . THR B 1 80 ? -8.156 -16.531 -6.84 1 97.69 80 THR B C 1
ATOM 1648 O O . THR B 1 80 ? -8.477 -16.297 -5.676 1 97.69 80 THR B O 1
ATOM 1651 N N . ALA B 1 81 ? -7.77 -17.688 -7.285 1 97.44 81 ALA B N 1
ATOM 1652 C CA . ALA B 1 81 ? -7.77 -18.828 -6.367 1 97.44 81 ALA B CA 1
ATOM 1653 C C . ALA B 1 81 ? -6.863 -18.562 -5.168 1 97.44 81 ALA B C 1
ATOM 1655 O O . ALA B 1 81 ? -5.773 -18 -5.32 1 97.44 81 ALA B O 1
ATOM 1656 N N . GLN B 1 82 ? -7.277 -18.938 -3.996 1 97.19 82 GLN B N 1
ATOM 1657 C CA . GLN B 1 82 ? -6.504 -18.812 -2.766 1 97.19 82 GLN B CA 1
ATOM 1658 C C . GLN B 1 82 ? -6.121 -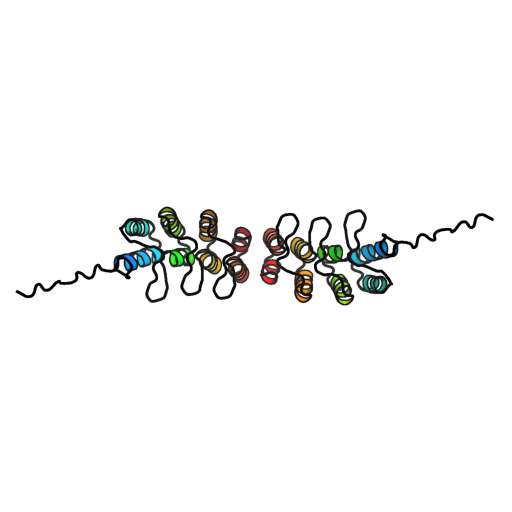20.188 -2.215 1 97.19 82 GLN B C 1
ATOM 1660 O O . GLN B 1 82 ? -6.84 -21.156 -2.424 1 97.19 82 GLN B O 1
ATOM 1665 N N . ASP B 1 83 ? -4.957 -20.281 -1.626 1 96.06 83 ASP B N 1
ATOM 1666 C CA . ASP B 1 83 ? -4.582 -21.531 -0.951 1 96.06 83 ASP B CA 1
ATOM 1667 C C . ASP B 1 83 ? -5.297 -21.656 0.391 1 96.06 83 ASP B C 1
ATOM 1669 O O . ASP B 1 83 ? -6.246 -20.922 0.669 1 96.06 83 ASP B O 1
ATOM 1673 N N . THR B 1 84 ? -4.914 -22.609 1.201 1 94.88 84 THR B N 1
ATOM 1674 C CA . THR B 1 84 ? -5.625 -22.938 2.432 1 94.88 84 THR B CA 1
ATOM 1675 C C . THR B 1 84 ? -5.426 -21.859 3.479 1 94.88 84 THR B C 1
ATOM 1677 O O . THR B 1 84 ? -6.172 -21.781 4.461 1 94.88 84 THR B O 1
ATOM 1680 N N . THR B 1 85 ? -4.418 -21 3.33 1 94.19 85 THR B N 1
ATOM 1681 C CA . THR B 1 85 ? -4.168 -19.906 4.258 1 94.19 85 THR B CA 1
ATOM 1682 C C . THR B 1 85 ? -4.805 -18.625 3.752 1 94.19 85 THR B C 1
ATOM 1684 O O . THR B 1 85 ? -4.652 -17.562 4.371 1 94.19 85 THR B O 1
ATOM 1687 N N . GLY B 1 86 ? -5.496 -18.719 2.609 1 96.56 86 GLY B N 1
ATOM 1688 C CA . GLY B 1 86 ? -6.133 -17.547 2.021 1 96.56 86 GLY B CA 1
ATOM 1689 C C . GLY B 1 86 ? -5.195 -16.734 1.144 1 96.56 86 GLY B C 1
ATOM 1690 O O . GLY B 1 86 ? -5.57 -15.68 0.64 1 96.56 86 GLY B O 1
ATOM 1691 N N . HIS B 1 87 ? -4.043 -17.234 0.954 1 97.94 87 HIS B N 1
ATOM 1692 C CA . HIS B 1 87 ? -3.096 -16.516 0.108 1 97.94 87 HIS B CA 1
ATOM 1693 C C . HIS B 1 87 ? -3.434 -16.703 -1.368 1 97.94 87 HIS B C 1
ATOM 1695 O O . HIS B 1 87 ? -3.672 -17.812 -1.827 1 97.94 87 HIS B O 1
ATOM 1701 N N . SER B 1 88 ? -3.512 -15.594 -2.008 1 98.19 88 SER B N 1
ATOM 1702 C CA . SER B 1 88 ? -3.477 -15.633 -3.467 1 98.19 88 SER B CA 1
ATOM 1703 C C . SER B 1 88 ? -2.053 -15.828 -3.98 1 98.19 88 SER B C 1
ATOM 1705 O O . SER B 1 88 ? -1.095 -15.766 -3.207 1 98.19 88 SER B O 1
ATOM 1707 N N . ALA B 1 89 ? -1.942 -16.078 -5.297 1 98.56 89 ALA B N 1
ATOM 1708 C CA . ALA B 1 89 ? -0.617 -16.156 -5.906 1 98.56 89 ALA B CA 1
ATOM 1709 C C . ALA B 1 89 ? 0.143 -14.852 -5.734 1 98.56 89 ALA B C 1
ATOM 1711 O O . ALA B 1 89 ? 1.358 -14.852 -5.531 1 98.56 89 ALA B O 1
ATOM 1712 N N . LEU B 1 90 ? -0.542 -13.734 -5.727 1 98.56 90 LEU B N 1
ATOM 1713 C CA . LEU B 1 90 ? 0.068 -12.422 -5.57 1 98.56 90 LEU B CA 1
ATOM 1714 C C . LEU B 1 90 ? 0.654 -12.258 -4.172 1 98.56 90 LEU B C 1
ATOM 1716 O O . LEU B 1 90 ? 1.755 -11.719 -4.012 1 98.56 90 LEU B O 1
ATOM 1720 N N . HIS B 1 91 ? -0.061 -12.68 -3.205 1 98.44 91 HIS B N 1
ATOM 1721 C CA . HIS B 1 91 ? 0.468 -12.664 -1.847 1 98.44 91 HIS B CA 1
ATOM 1722 C C . HIS B 1 91 ? 1.81 -13.383 -1.767 1 98.44 91 HIS B C 1
ATOM 1724 O O . HIS B 1 91 ? 2.771 -12.852 -1.209 1 98.44 91 HIS B O 1
ATOM 1730 N N . LEU B 1 92 ? 1.813 -14.57 -2.287 1 98.25 92 LEU B N 1
ATOM 1731 C CA . LEU B 1 92 ? 2.984 -15.43 -2.17 1 98.25 92 LEU B CA 1
ATOM 1732 C C . LEU B 1 92 ? 4.16 -14.859 -2.957 1 98.25 92 LEU B C 1
ATOM 1734 O O . LEU B 1 92 ? 5.301 -14.891 -2.488 1 98.25 92 LEU B O 1
ATOM 1738 N N . ALA B 1 93 ? 3.877 -14.398 -4.16 1 98.62 93 ALA B N 1
ATOM 1739 C CA . ALA B 1 93 ? 4.93 -13.75 -4.934 1 98.62 93 ALA B CA 1
ATOM 1740 C C . ALA B 1 93 ? 5.512 -12.555 -4.176 1 98.62 93 ALA B C 1
ATOM 1742 O O . ALA B 1 93 ? 6.73 -12.367 -4.148 1 98.62 93 ALA B O 1
ATOM 1743 N N . ALA B 1 94 ? 4.703 -11.758 -3.516 1 98.38 94 ALA B N 1
ATOM 1744 C CA . ALA B 1 94 ? 5.129 -10.586 -2.758 1 98.38 94 ALA B CA 1
ATOM 1745 C C . ALA B 1 94 ? 5.918 -10.992 -1.516 1 98.38 94 ALA B C 1
ATOM 1747 O O . ALA B 1 94 ? 6.977 -10.43 -1.234 1 98.38 94 ALA B O 1
ATOM 1748 N N . LYS B 1 95 ? 5.387 -11.922 -0.828 1 97.5 95 LYS B N 1
ATOM 1749 C CA . LYS B 1 95 ? 6.027 -12.422 0.388 1 97.5 95 LYS B CA 1
ATOM 1750 C C . LYS B 1 95 ? 7.453 -12.883 0.11 1 97.5 95 LYS B C 1
ATOM 1752 O O . LYS B 1 95 ? 8.328 -12.766 0.967 1 97.5 95 LYS B O 1
ATOM 1757 N N . ASN B 1 96 ? 7.633 -13.344 -1.063 1 97.94 96 ASN B N 1
ATOM 1758 C CA . ASN B 1 96 ? 8.938 -13.891 -1.41 1 97.94 96 ASN B CA 1
ATOM 1759 C C . ASN B 1 96 ? 9.703 -12.969 -2.355 1 97.94 96 ASN B C 1
ATOM 1761 O O . ASN B 1 96 ? 10.719 -13.359 -2.926 1 97.94 96 ASN B O 1
ATOM 1765 N N . SER B 1 97 ? 9.273 -11.812 -2.562 1 97.81 97 SER B N 1
ATOM 1766 C CA . SER B 1 97 ? 9.914 -10.742 -3.312 1 97.81 97 SER B CA 1
ATOM 1767 C C . SER B 1 97 ? 10.211 -11.164 -4.746 1 97.81 97 SER B C 1
ATOM 1769 O O . SER B 1 97 ? 11.297 -10.914 -5.262 1 97.81 97 SER B O 1
ATOM 1771 N N . HIS B 1 98 ? 9.336 -11.859 -5.398 1 98.19 98 HIS B N 1
ATOM 1772 C CA . HIS B 1 98 ? 9.461 -12.219 -6.805 1 98.19 98 HIS B CA 1
ATOM 1773 C C . HIS B 1 98 ? 8.773 -11.195 -7.699 1 98.19 98 HIS B C 1
ATOM 1775 O O . HIS B 1 98 ? 7.621 -11.367 -8.086 1 98.19 98 HIS B O 1
ATOM 1781 N N . HIS B 1 99 ? 9.523 -10.25 -8.141 1 97.06 99 HIS B N 1
ATOM 1782 C CA . HIS B 1 99 ? 8.984 -9.062 -8.805 1 97.06 99 HIS B CA 1
ATOM 1783 C C . HIS B 1 99 ? 8.414 -9.414 -10.172 1 97.06 99 HIS B C 1
ATOM 1785 O O . HIS B 1 99 ? 7.391 -8.859 -10.578 1 97.06 99 HIS B O 1
ATOM 1791 N N . GLU B 1 100 ? 9.07 -10.289 -10.859 1 97.94 100 GLU B N 1
ATOM 1792 C CA . GLU B 1 100 ? 8.57 -10.648 -12.188 1 97.94 100 GLU B CA 1
ATOM 1793 C C . GLU B 1 100 ? 7.242 -11.398 -12.094 1 97.94 100 GLU B C 1
ATOM 1795 O O . GLU B 1 100 ? 6.352 -11.203 -12.922 1 97.94 100 GLU B O 1
ATOM 1800 N N . CYS B 1 101 ? 7.133 -12.227 -11.078 1 98.69 101 CYS B N 1
ATOM 1801 C CA . CYS B 1 101 ? 5.867 -12.922 -10.859 1 98.69 101 CYS B CA 1
ATOM 1802 C C . CYS B 1 101 ? 4.758 -11.938 -10.508 1 98.69 101 CYS B C 1
ATOM 1804 O O . CYS B 1 101 ? 3.635 -12.062 -11.008 1 98.69 101 CYS B O 1
ATOM 1806 N N . ILE B 1 102 ? 5.086 -10.953 -9.672 1 98.75 102 ILE B N 1
ATOM 1807 C CA . ILE B 1 102 ? 4.109 -9.938 -9.289 1 98.75 102 ILE B CA 1
ATOM 1808 C C . ILE B 1 102 ? 3.602 -9.219 -10.539 1 98.75 102 ILE B C 1
ATOM 1810 O O . ILE B 1 102 ? 2.393 -9.086 -10.742 1 98.75 102 ILE B O 1
ATOM 1814 N N . ARG B 1 103 ? 4.469 -8.828 -11.383 1 98.31 103 ARG B N 1
ATOM 1815 C CA . ARG B 1 103 ? 4.109 -8.125 -12.609 1 98.31 103 ARG B CA 1
ATOM 1816 C C . ARG B 1 103 ? 3.213 -8.984 -13.492 1 98.31 103 ARG B C 1
ATOM 1818 O O . ARG B 1 103 ? 2.184 -8.516 -13.984 1 98.31 103 ARG B O 1
ATOM 1825 N N . LYS B 1 104 ? 3.586 -10.195 -13.688 1 98.5 104 LYS B N 1
ATOM 1826 C CA . LYS B 1 104 ? 2.826 -11.102 -14.547 1 98.5 104 LYS B CA 1
ATOM 1827 C C . LYS B 1 104 ? 1.418 -11.328 -14 1 98.5 104 LYS B C 1
ATOM 1829 O O . LYS B 1 104 ? 0.447 -11.336 -14.758 1 98.5 104 LYS B O 1
ATOM 1834 N N . LEU B 1 105 ? 1.311 -11.5 -12.766 1 98.69 105 LEU B N 1
ATOM 1835 C CA . LEU B 1 105 ? 0.017 -11.734 -12.133 1 98.69 105 LEU B CA 1
ATOM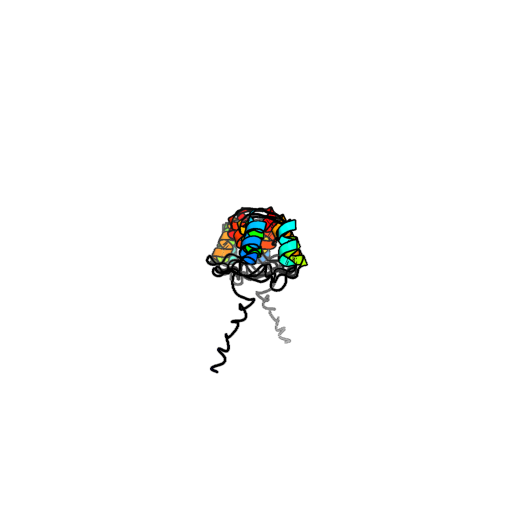 1836 C C . LEU B 1 105 ? -0.891 -10.523 -12.273 1 98.69 105 LEU B C 1
ATOM 1838 O O . LEU B 1 105 ? -2.068 -10.656 -12.617 1 98.69 105 LEU B O 1
ATOM 1842 N N . LEU B 1 106 ? -0.329 -9.375 -12.031 1 98.44 106 LEU B N 1
ATOM 1843 C CA . LEU B 1 106 ? -1.108 -8.156 -12.188 1 98.44 106 LEU B CA 1
ATOM 1844 C C . LEU B 1 106 ? -1.538 -7.969 -13.641 1 98.44 106 LEU B C 1
ATOM 1846 O O . LEU B 1 106 ? -2.672 -7.566 -13.906 1 98.44 106 LEU B O 1
ATOM 1850 N N . GLN B 1 107 ? -0.639 -8.273 -14.531 1 98 107 GLN B N 1
ATOM 1851 C CA . GLN B 1 107 ? -0.953 -8.203 -15.953 1 98 107 GLN B CA 1
ATOM 1852 C C . GLN B 1 107 ? -2.084 -9.156 -16.328 1 98 107 GLN B C 1
ATOM 1854 O O . GLN B 1 107 ? -2.826 -8.914 -17.281 1 98 107 GLN B O 1
ATOM 1859 N N . SER B 1 108 ? -2.291 -10.18 -15.562 1 98.19 108 SER B N 1
ATOM 1860 C CA . SER B 1 108 ? -3.314 -11.195 -15.812 1 98.19 108 SER B CA 1
ATOM 1861 C C . SER B 1 108 ? -4.574 -10.914 -15 1 98.19 108 SER B C 1
ATOM 1863 O O . SER B 1 108 ? -5.387 -11.82 -14.781 1 98.19 108 SER B O 1
ATOM 1865 N N . LYS B 1 109 ? -4.699 -9.727 -14.445 1 96.31 109 LYS B N 1
ATOM 1866 C CA . LYS B 1 109 ? -5.879 -9.203 -13.766 1 96.31 109 LYS B CA 1
ATOM 1867 C C . LYS B 1 109 ? -6.094 -9.891 -12.422 1 96.31 109 LYS B C 1
ATOM 1869 O O . LYS B 1 109 ? -7.234 -10.086 -11.992 1 96.31 109 LYS B O 1
ATOM 1874 N N . CYS B 1 110 ? -4.961 -10.414 -11.82 1 97.56 110 CYS B N 1
ATOM 1875 C CA . CYS B 1 110 ? -5.035 -10.82 -10.422 1 97.56 110 CYS B CA 1
ATOM 1876 C C . CYS B 1 110 ? -5.332 -9.625 -9.523 1 97.56 110 CYS B C 1
ATOM 1878 O O . CYS B 1 110 ? -4.66 -8.602 -9.609 1 97.56 110 CYS B O 1
ATOM 1880 N N . PRO B 1 111 ? -6.266 -9.727 -8.656 1 96.75 111 PRO B N 1
ATOM 1881 C CA . PRO B 1 111 ? -6.633 -8.562 -7.848 1 96.75 111 PRO B CA 1
ATOM 1882 C C . PRO B 1 111 ? -5.574 -8.211 -6.809 1 96.75 111 PRO B C 1
ATOM 1884 O O . PRO B 1 111 ? -5.23 -9.039 -5.965 1 96.75 111 PRO B O 1
ATOM 1887 N N . ALA B 1 112 ? -5.129 -6.945 -6.859 1 96.75 112 ALA B N 1
ATOM 1888 C CA . ALA B 1 112 ? -4.109 -6.457 -5.934 1 96.75 112 ALA B CA 1
ATOM 1889 C C . ALA B 1 112 ? -4.695 -6.223 -4.543 1 96.75 112 ALA B C 1
ATOM 1891 O O . ALA B 1 112 ? -3.973 -6.238 -3.545 1 96.75 112 ALA B O 1
ATOM 1892 N N . GLU B 1 113 ? -6.027 -6.066 -4.43 1 94.81 113 GLU B N 1
ATOM 1893 C CA . GLU B 1 113 ? -6.676 -5.656 -3.189 1 94.81 113 GLU B CA 1
ATOM 1894 C C . GLU B 1 113 ? -7.168 -6.867 -2.396 1 94.81 113 GLU B C 1
ATOM 1896 O O . GLU B 1 113 ? -7.691 -6.719 -1.291 1 94.81 113 GLU B O 1
ATOM 1901 N N . SER B 1 114 ? -6.914 -8.039 -2.912 1 97.06 114 SER B N 1
ATOM 1902 C CA . SER B 1 114 ? -7.344 -9.234 -2.193 1 97.06 114 SER B CA 1
ATOM 1903 C C . SER B 1 114 ? -6.652 -9.336 -0.839 1 97.06 114 SER B C 1
ATOM 1905 O O . SER B 1 114 ? -5.445 -9.094 -0.731 1 97.06 114 SER B O 1
ATOM 1907 N N . VAL B 1 115 ? -7.457 -9.727 0.184 1 97 115 VAL B N 1
ATOM 1908 C CA . VAL B 1 115 ? -6.887 -9.914 1.514 1 97 115 VAL B CA 1
ATOM 1909 C C . VAL B 1 115 ? -6.832 -11.398 1.85 1 97 115 VAL B C 1
ATOM 1911 O O . VAL B 1 115 ? -7.621 -12.195 1.329 1 97 115 VAL B O 1
ATOM 1914 N N . ASP B 1 116 ? -5.84 -11.758 2.52 1 97.12 116 ASP B N 1
ATOM 1915 C CA . ASP B 1 116 ? -5.754 -13.125 3.033 1 97.12 116 ASP B CA 1
ATOM 1916 C C . ASP B 1 116 ? -6.547 -13.273 4.332 1 97.12 116 ASP B C 1
ATOM 1918 O O . ASP B 1 116 ? -7.379 -12.422 4.656 1 97.12 116 ASP B O 1
ATOM 1922 N N . SER B 1 117 ? -6.34 -14.445 5 1 97.25 117 SER B N 1
ATOM 1923 C CA . SER B 1 117 ? -7.102 -14.758 6.203 1 97.25 117 SER B CA 1
ATOM 1924 C C . SER B 1 117 ? -6.773 -13.781 7.332 1 97.25 117 SER B C 1
ATOM 1926 O O . SER B 1 117 ? -7.551 -13.641 8.281 1 97.25 117 SER B O 1
ATOM 1928 N N . SER B 1 118 ? -5.637 -13.117 7.285 1 96.94 118 SER B N 1
ATOM 1929 C CA . SER B 1 118 ? -5.219 -12.148 8.297 1 96.94 118 SER B CA 1
ATOM 1930 C C . SER B 1 118 ? -5.625 -10.734 7.898 1 96.94 118 SER B C 1
ATOM 1932 O O . SER B 1 118 ? -5.258 -9.766 8.57 1 96.94 118 SER B O 1
ATOM 1934 N N . GLY B 1 119 ? -6.293 -10.594 6.742 1 95.88 119 GLY B N 1
ATOM 1935 C CA . GLY B 1 119 ? -6.711 -9.281 6.285 1 95.88 119 GLY B CA 1
ATOM 1936 C C . GLY B 1 119 ? -5.605 -8.516 5.578 1 95.88 119 GLY B C 1
ATOM 1937 O O . GLY B 1 119 ? -5.723 -7.305 5.363 1 95.88 119 GLY B O 1
ATOM 1938 N N . LYS B 1 120 ? -4.508 -9.125 5.191 1 96.81 120 LYS B N 1
ATOM 1939 C CA . LYS B 1 120 ? -3.357 -8.484 4.562 1 96.81 120 LYS B CA 1
ATOM 1940 C C . LYS B 1 120 ? -3.402 -8.633 3.047 1 96.81 120 LYS B C 1
ATOM 1942 O O . LYS B 1 120 ? -3.787 -9.688 2.533 1 96.81 120 LYS B O 1
ATOM 1947 N N . THR B 1 121 ? -3.021 -7.578 2.412 1 97.5 121 THR B N 1
ATOM 1948 C CA . THR B 1 121 ? -2.859 -7.617 0.963 1 97.5 121 THR B CA 1
ATOM 1949 C C . THR B 1 121 ? -1.423 -7.969 0.589 1 97.5 121 THR B C 1
ATOM 1951 O O . THR B 1 121 ? -0.549 -8.039 1.456 1 97.5 121 THR B O 1
ATOM 1954 N N . ALA B 1 122 ? -1.207 -8.211 -0.712 1 98.19 122 ALA B N 1
ATOM 1955 C CA . ALA B 1 122 ? 0.147 -8.438 -1.211 1 98.19 122 ALA B CA 1
ATOM 1956 C C . ALA B 1 122 ? 1.06 -7.266 -0.867 1 98.19 122 ALA B C 1
ATOM 1958 O O . ALA B 1 122 ? 2.234 -7.457 -0.545 1 98.19 122 ALA B O 1
ATOM 1959 N N . LEU B 1 123 ? 0.555 -6.055 -0.844 1 97.12 123 LEU B N 1
ATOM 1960 C CA . LEU B 1 123 ? 1.327 -4.859 -0.518 1 97.12 123 LEU B CA 1
ATOM 1961 C C . LEU B 1 123 ? 1.85 -4.926 0.914 1 97.12 123 LEU B C 1
ATOM 1963 O O . LEU B 1 123 ? 2.984 -4.527 1.184 1 97.12 123 LEU B O 1
ATOM 1967 N N . HIS B 1 124 ? 1.04 -5.383 1.796 1 96.94 124 HIS B N 1
ATOM 1968 C CA . HIS B 1 124 ? 1.482 -5.535 3.178 1 96.94 124 HIS B CA 1
ATOM 1969 C C . HIS B 1 124 ? 2.723 -6.414 3.268 1 96.94 124 HIS B C 1
ATOM 1971 O O . HIS B 1 124 ? 3.658 -6.105 4.008 1 96.94 124 HIS B O 1
ATOM 1977 N N . TYR B 1 125 ? 2.709 -7.52 2.555 1 97.69 125 TYR B N 1
ATOM 1978 C CA . TYR B 1 125 ? 3.852 -8.43 2.574 1 97.69 125 TYR B CA 1
ATOM 1979 C C . TYR B 1 125 ? 5.074 -7.781 1.938 1 97.69 125 TYR B C 1
ATOM 1981 O O . TYR B 1 125 ? 6.184 -7.887 2.465 1 97.69 125 TYR B O 1
ATOM 1989 N N . ALA B 1 126 ? 4.867 -7.172 0.783 1 97.56 126 ALA B N 1
ATOM 1990 C CA . ALA B 1 126 ? 5.977 -6.488 0.126 1 97.56 126 ALA B CA 1
ATOM 1991 C C . ALA B 1 126 ? 6.613 -5.457 1.054 1 97.56 126 ALA B C 1
ATOM 1993 O O . ALA B 1 126 ? 7.84 -5.355 1.133 1 97.56 126 ALA B O 1
ATOM 1994 N N . ALA B 1 127 ? 5.816 -4.672 1.722 1 96.19 127 ALA B N 1
ATOM 1995 C CA . ALA B 1 127 ? 6.305 -3.668 2.66 1 96.19 127 ALA B CA 1
ATOM 1996 C C . ALA B 1 127 ? 7.074 -4.316 3.811 1 96.19 127 ALA B C 1
ATOM 1998 O O . ALA B 1 127 ? 8.148 -3.848 4.188 1 96.19 127 ALA B O 1
ATOM 1999 N N . ALA B 1 128 ? 6.512 -5.363 4.34 1 96.38 128 ALA B N 1
ATOM 2000 C CA . ALA B 1 128 ? 7.148 -6.059 5.453 1 96.38 128 ALA B CA 1
ATOM 2001 C C . ALA B 1 128 ? 8.508 -6.617 5.047 1 96.38 128 ALA B C 1
ATOM 2003 O O . ALA B 1 128 ? 9.453 -6.617 5.848 1 96.38 128 ALA B O 1
ATOM 2004 N N . GLN B 1 129 ? 8.578 -7.074 3.865 1 96.12 129 GLN B N 1
ATOM 2005 C CA . GLN B 1 129 ? 9.828 -7.641 3.365 1 96.12 129 GLN B CA 1
ATOM 2006 C C . GLN B 1 129 ? 10.812 -6.543 2.977 1 96.12 129 GLN B C 1
ATOM 2008 O O . GLN B 1 129 ? 11.984 -6.816 2.713 1 96.12 129 GLN B O 1
ATOM 2013 N N . GLY B 1 130 ? 10.359 -5.324 2.883 1 94.44 130 GLY B N 1
ATOM 2014 C CA . GLY B 1 130 ? 11.211 -4.195 2.562 1 94.44 130 GLY B CA 1
ATOM 2015 C C . GLY B 1 130 ? 11.625 -4.152 1.104 1 94.44 130 GLY B C 1
ATOM 2016 O O . GLY B 1 130 ? 12.648 -3.559 0.759 1 94.44 130 GLY B O 1
ATOM 2017 N N . CYS B 1 131 ? 10.953 -4.848 0.335 1 94.44 131 CYS B N 1
ATOM 2018 C CA . CYS B 1 131 ? 11.25 -4.84 -1.093 1 94.44 131 CYS B CA 1
ATOM 2019 C C . CYS B 1 131 ? 10.555 -3.678 -1.789 1 94.44 131 CYS B C 1
ATOM 2021 O O . CYS B 1 131 ? 9.398 -3.799 -2.199 1 94.44 131 CYS B O 1
ATOM 2023 N N . LEU B 1 132 ? 11.289 -2.549 -2.014 1 94.12 132 LEU B N 1
ATOM 2024 C CA . LEU B 1 132 ? 10.742 -1.318 -2.57 1 94.12 132 LEU B CA 1
ATOM 2025 C C . LEU B 1 132 ? 10.219 -1.547 -3.984 1 94.12 132 LEU B C 1
ATOM 2027 O O . LEU B 1 132 ? 9.18 -1.003 -4.363 1 94.12 132 LEU B O 1
ATOM 2031 N N . GLN B 1 133 ? 10.945 -2.359 -4.711 1 96.19 133 GLN B N 1
ATOM 2032 C CA . GLN B 1 133 ? 10.508 -2.625 -6.074 1 96.19 133 GLN B CA 1
ATOM 2033 C C . GLN B 1 133 ? 9.133 -3.293 -6.09 1 96.19 133 GLN B C 1
ATOM 2035 O O . GLN B 1 133 ? 8.258 -2.902 -6.863 1 96.19 133 GLN B O 1
ATOM 2040 N N . ALA B 1 134 ? 8.914 -4.246 -5.211 1 97.25 134 ALA B N 1
ATOM 2041 C CA . ALA B 1 134 ? 7.613 -4.906 -5.117 1 97.25 134 ALA B CA 1
ATOM 2042 C C . ALA B 1 134 ? 6.527 -3.928 -4.676 1 97.25 134 ALA B C 1
ATOM 2044 O O . ALA B 1 134 ? 5.422 -3.936 -5.219 1 97.25 134 ALA B O 1
ATOM 2045 N N . VAL B 1 135 ? 6.859 -3.068 -3.713 1 97.12 135 VAL B N 1
ATOM 2046 C CA . VAL B 1 135 ? 5.926 -2.061 -3.223 1 97.12 135 VAL B CA 1
ATOM 2047 C C . VAL B 1 135 ? 5.523 -1.129 -4.363 1 97.12 135 VAL B C 1
ATOM 2049 O O . VAL B 1 135 ? 4.34 -0.834 -4.543 1 97.12 135 VAL B O 1
ATOM 2052 N N . GLN B 1 136 ? 6.434 -0.739 -5.129 1 96.38 136 GLN B N 1
ATOM 2053 C CA . GLN B 1 136 ? 6.184 0.214 -6.203 1 96.38 136 GLN B CA 1
ATOM 2054 C C . GLN B 1 136 ? 5.305 -0.397 -7.289 1 96.38 136 GLN B C 1
ATOM 2056 O O . GLN B 1 136 ? 4.441 0.28 -7.852 1 96.38 136 GLN B O 1
ATOM 2061 N N . ILE B 1 137 ? 5.496 -1.696 -7.586 1 96.25 137 ILE B N 1
ATOM 2062 C CA . ILE B 1 137 ? 4.688 -2.377 -8.594 1 96.25 137 ILE B CA 1
ATOM 2063 C C . ILE B 1 137 ? 3.254 -2.521 -8.094 1 96.25 137 ILE B C 1
ATOM 2065 O O . ILE B 1 137 ? 2.303 -2.396 -8.867 1 96.25 137 ILE B O 1
ATOM 2069 N N . LEU B 1 138 ? 3.1 -2.754 -6.836 1 97.06 138 LEU B N 1
ATOM 2070 C CA . LEU B 1 138 ? 1.809 -3.1 -6.25 1 97.06 138 LEU B CA 1
ATOM 2071 C C . LEU B 1 138 ? 0.991 -1.846 -5.957 1 97.06 138 LEU B C 1
ATOM 2073 O O . LEU B 1 138 ? -0.206 -1.932 -5.676 1 97.06 138 LEU B O 1
ATOM 2077 N N . CYS B 1 139 ? 1.669 -0.67 -5.934 1 89.94 139 CYS B N 1
ATOM 2078 C CA . CYS B 1 139 ? 0.976 0.589 -5.688 1 89.94 139 CYS B CA 1
ATOM 2079 C C . CYS B 1 139 ? 0.566 1.252 -6.996 1 89.94 139 CYS B C 1
ATOM 2081 O O . CYS B 1 139 ? 1.233 1.084 -8.016 1 89.94 139 CYS B O 1
#

pLDDT: mean 91.72, std 16.1, range [35.22, 98.81]

Radius of gyration: 28.87 Å; Cα contacts (8 Å, |Δi|>4): 467; chains: 2; bounding box: 46×126×43 Å

Solvent-accessible surface area (backbone atoms only — not comparable to full-atom values): 15239 Å² total; per-residue (Å²): 135,84,75,75,75,69,71,74,69,70,73,58,74,82,56,91,48,71,67,55,55,50,37,37,51,23,41,76,66,56,36,36,68,57,36,47,58,52,57,69,40,88,73,50,64,52,73,51,60,50,97,87,38,49,24,36,51,44,48,15,25,49,71,45,30,46,62,41,44,49,47,41,51,74,74,63,54,70,63,74,51,51,45,81,70,33,39,32,34,54,32,36,5,26,58,58,66,23,54,68,35,40,51,52,41,49,74,66,69,31,68,69,79,49,51,29,76,86,65,44,31,25,50,44,34,9,35,72,67,62,38,59,68,44,30,42,70,68,86,133,83,76,72,76,68,70,73,70,69,73,57,74,82,56,89,47,71,68,55,54,51,37,39,50,23,42,76,66,56,34,36,67,57,36,46,59,52,57,69,41,89,72,52,63,52,75,50,61,51,98,87,38,50,25,38,50,45,48,16,24,49,70,44,29,46,63,41,44,49,48,43,52,73,74,62,55,68,61,76,51,51,44,80,70,34,40,32,36,54,31,34,6,26,58,56,66,22,55,68,34,39,51,52,41,48,75,67,69,31,68,70,79,49,51,29,76,86,66,44,32,25,52,45,35,10,34,72,67,63,37,59,70,45,29,42,70,70,88

Organism: Homo sapiens (NCBI:txid9606)